Protein AF-A0A6G7ZGV3-F1 (afdb_monomer_lite)

Radius of gyration: 16.16 Å; chains: 1; bounding box: 40×33×44 Å

Secondary structure (DSSP, 8-state):
---HHHHHGGGS-GGGHHHHHHHHHHHHHHHHHHHH-SSHHHHHHHHHHHHHHHHHTTTSPPPS-HHHHHHHHHTGGGT--HHHHHTTTHHHHTTSSSS--HHHHHHHHHHHHHHHHHHTT---TTHHHHHHHHHHHHHHHTTS-S------TTTT-B--GGGHHHHHHHHHHHHHHHHTTSPPPTT-HHHHHHHHHHHHH-B--

pLDDT: mean 94.59, std 5.54, range [68.12, 98.75]

Foldseek 3Di:
DDFQVNLLLVLDDPVQSLVVVLLVVLVVVLVCLLLVDPDLVVSLVVLVVQLVQLQCLQPDDRDPDVSSNSCNVRQVVLPDGSNLSSLLSQLSNQLRDLHRPLVSLLRSQLSSQVSVCSSLVDDDPCSSVLRSLLSQLSCLQSVSDQDDPDPPPQVVPADDSSCLSRSLSSLLSVVSNVCPPNGDGGPDPVSSVSSVVCNVGRGRD

Sequence (205 aa):
MMRDRDLVRLYWPVELRPAFDALFDLEQAMADVVATSTQPALGAIRLAWWREALERLDTSPAPAEPRLQAIAAELLPRGLSGARLAAIEDGFAALLDGEPDIQRVMKGGAALFACAAMLLDVDDPLLPQAGAAHAVARAMRGGLLASATVHNYLKCVRFAKPLRPLTAFTRLAQRDRRQFPAVEPEATPGRAAALLSHRLFGTVA

Structure (mmCIF, N/CA/C/O backbone):
data_AF-A0A6G7ZGV3-F1
#
_entry.id   AF-A0A6G7ZGV3-F1
#
loop_
_atom_site.group_PDB
_atom_site.id
_atom_site.type_symbol
_atom_site.label_atom_id
_atom_site.label_alt_id
_atom_site.label_comp_id
_atom_site.label_asym_id
_atom_site.label_entity_id
_atom_site.label_seq_id
_atom_site.pdbx_PDB_ins_code
_atom_site.Cartn_x
_atom_site.Cartn_y
_atom_site.Cartn_z
_atom_site.occupancy
_atom_site.B_iso_or_equiv
_atom_site.auth_seq_id
_atom_site.auth_comp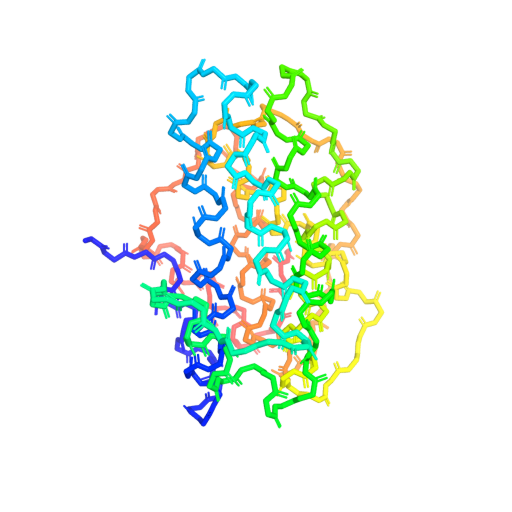_id
_atom_site.auth_asym_id
_atom_site.auth_atom_id
_atom_site.pdbx_PDB_model_num
ATOM 1 N N . MET A 1 1 ? -0.865 16.270 -11.641 1.00 72.62 1 MET A N 1
ATOM 2 C CA . MET A 1 1 ? -0.346 15.353 -12.679 1.00 72.62 1 MET A CA 1
ATOM 3 C C . MET A 1 1 ? -0.925 13.976 -12.400 1.00 72.62 1 MET A C 1
ATOM 5 O O . MET A 1 1 ? -1.007 13.632 -11.227 1.00 72.62 1 MET A O 1
ATOM 9 N N . MET A 1 2 ? -1.387 13.261 -13.428 1.00 86.31 2 MET A N 1
ATOM 10 C CA . MET A 1 2 ? -1.970 11.920 -13.281 1.00 86.31 2 MET A CA 1
ATOM 11 C C . MET A 1 2 ? -0.883 10.912 -12.884 1.00 86.31 2 MET A C 1
ATOM 13 O O . MET A 1 2 ? 0.225 10.983 -13.415 1.00 86.31 2 MET A O 1
ATOM 17 N N . ARG A 1 3 ? -1.201 10.005 -11.962 1.00 92.88 3 ARG A N 1
ATOM 18 C CA . ARG A 1 3 ? -0.335 8.925 -11.470 1.00 92.88 3 ARG A CA 1
ATOM 19 C C . ARG A 1 3 ? -0.805 7.574 -11.987 1.00 92.88 3 ARG A C 1
ATOM 21 O O . ARG A 1 3 ? -1.943 7.414 -12.425 1.00 92.88 3 ARG A O 1
ATOM 28 N N . ASP A 1 4 ? 0.036 6.557 -11.859 1.00 94.81 4 ASP A N 1
ATOM 29 C CA . ASP A 1 4 ? -0.358 5.186 -12.201 1.00 94.81 4 ASP A CA 1
ATOM 30 C C . ASP A 1 4 ? -1.538 4.685 -11.373 1.00 94.81 4 ASP A C 1
ATOM 32 O O . ASP A 1 4 ? -2.390 3.954 -11.880 1.00 94.81 4 ASP A O 1
ATOM 36 N N . ARG A 1 5 ? -1.624 5.113 -10.110 1.00 95.31 5 ARG A N 1
ATOM 37 C CA . ARG A 1 5 ? -2.762 4.796 -9.248 1.00 95.31 5 ARG A CA 1
ATOM 38 C C . ARG A 1 5 ? -4.084 5.281 -9.845 1.00 95.31 5 ARG A C 1
ATOM 40 O O . ARG A 1 5 ? -5.068 4.558 -9.732 1.00 95.31 5 ARG A O 1
ATOM 47 N N . ASP A 1 6 ? -4.112 6.425 -10.529 1.00 95.31 6 ASP A N 1
ATOM 48 C CA . ASP A 1 6 ? -5.333 6.926 -11.176 1.00 95.31 6 ASP A CA 1
ATOM 49 C C . ASP A 1 6 ? -5.807 5.974 -12.285 1.00 95.31 6 ASP A C 1
ATOM 51 O O . ASP A 1 6 ? -7.005 5.738 -12.445 1.00 95.31 6 ASP A O 1
ATOM 55 N N . LEU A 1 7 ? -4.866 5.357 -13.012 1.00 95.12 7 LEU A N 1
ATOM 56 C CA . LEU A 1 7 ? -5.166 4.330 -14.011 1.00 95.12 7 LEU A CA 1
ATOM 57 C C . LEU A 1 7 ? -5.606 3.013 -13.359 1.00 95.12 7 LEU A C 1
ATOM 59 O O . LEU A 1 7 ? -6.570 2.390 -13.807 1.00 95.12 7 LEU A O 1
ATOM 63 N N . VAL A 1 8 ? -4.924 2.583 -12.294 1.00 96.94 8 VAL A N 1
ATOM 64 C CA . VAL A 1 8 ? -5.255 1.343 -11.573 1.00 96.94 8 VAL A CA 1
ATOM 65 C C . VAL A 1 8 ? -6.610 1.448 -10.871 1.00 96.94 8 VAL A C 1
ATOM 67 O O . VAL A 1 8 ? -7.361 0.475 -10.844 1.00 96.94 8 VAL A O 1
ATOM 70 N N . ARG A 1 9 ? -7.004 2.635 -10.409 1.00 96.62 9 ARG A N 1
ATOM 71 C CA . ARG A 1 9 ? -8.320 2.896 -9.813 1.00 96.62 9 ARG A CA 1
ATOM 72 C C . ARG A 1 9 ? -9.491 2.514 -10.729 1.00 96.62 9 ARG A C 1
ATOM 74 O O . ARG A 1 9 ? -10.559 2.143 -10.245 1.00 96.62 9 ARG A 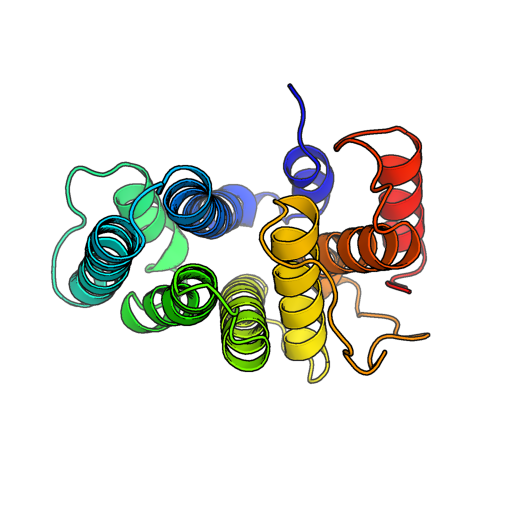O 1
ATOM 81 N N . LEU A 1 10 ? -9.296 2.511 -12.053 1.00 94.38 10 LEU A N 1
ATOM 82 C CA . LEU A 1 10 ? -10.287 2.042 -13.040 1.00 94.38 10 LEU A CA 1
ATOM 83 C C . LEU A 1 10 ? -10.559 0.525 -12.975 1.00 94.38 10 LEU A C 1
ATOM 85 O O . LEU A 1 10 ? -11.493 0.026 -13.613 1.00 94.38 10 LEU A O 1
ATOM 89 N N . TYR A 1 11 ? -9.739 -0.220 -12.235 1.00 94.25 11 TYR A N 1
ATOM 90 C CA . TYR A 1 11 ? -9.871 -1.658 -12.015 1.00 94.25 11 TYR A CA 1
ATOM 91 C C . TYR A 1 11 ? -10.651 -1.968 -10.741 1.00 94.25 11 TYR A C 1
ATOM 93 O O . TYR A 1 11 ? -11.145 -3.083 -10.611 1.00 94.25 11 TYR A O 1
ATOM 101 N N . TRP A 1 12 ? -10.769 -1.014 -9.818 1.00 96.44 12 TRP A N 1
ATOM 102 C CA . TRP A 1 12 ? -11.390 -1.238 -8.518 1.00 96.44 12 TRP A CA 1
ATOM 103 C C . TRP A 1 12 ? -12.920 -1.316 -8.628 1.00 96.44 12 TRP A C 1
ATOM 105 O O . TRP A 1 12 ? -13.508 -0.485 -9.340 1.00 96.44 12 TRP A O 1
ATOM 115 N N . PRO A 1 13 ? -13.570 -2.263 -7.916 1.00 96.62 13 PRO A N 1
ATO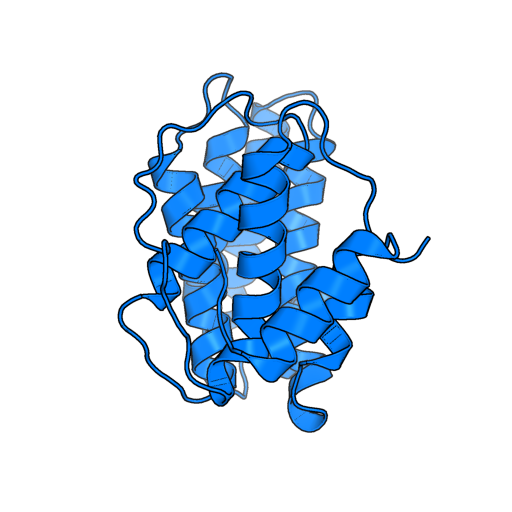M 116 C CA . PRO A 1 13 ? -15.025 -2.288 -7.771 1.00 96.62 13 PRO A CA 1
ATOM 117 C C . PRO A 1 13 ? -15.531 -0.934 -7.278 1.00 96.62 13 PRO A C 1
ATOM 119 O O . PRO A 1 13 ? -14.924 -0.343 -6.385 1.00 96.62 13 PRO A O 1
ATOM 122 N N . VAL A 1 14 ? -16.605 -0.419 -7.879 1.00 96.75 14 VAL A N 1
ATOM 123 C CA . VAL A 1 14 ? -17.067 0.963 -7.653 1.00 96.75 14 VAL A CA 1
ATOM 124 C C . VAL A 1 14 ? -17.378 1.200 -6.176 1.00 96.75 14 VAL A C 1
ATOM 126 O O . VAL A 1 14 ? -17.004 2.234 -5.629 1.00 96.75 14 VAL A O 1
ATOM 129 N N . GLU A 1 15 ? -17.972 0.203 -5.533 1.00 97.00 15 GLU A N 1
ATOM 130 C CA . GLU A 1 15 ? -18.428 0.181 -4.144 1.00 97.00 15 GLU A CA 1
ATOM 131 C C . GLU A 1 15 ? -17.264 0.120 -3.143 1.00 97.00 15 GLU A C 1
ATOM 133 O O . GLU A 1 15 ? -17.407 0.505 -1.983 1.00 97.00 15 GLU A O 1
ATOM 138 N N . LEU A 1 16 ? -16.100 -0.357 -3.592 1.00 97.94 16 LEU A N 1
ATOM 139 C CA . LEU A 1 16 ? -14.889 -0.470 -2.781 1.00 97.94 16 LEU A CA 1
ATOM 140 C C . LEU A 1 16 ? -13.880 0.640 -3.069 1.00 97.94 16 LEU A C 1
ATOM 142 O O . LEU A 1 16 ? -12.869 0.719 -2.376 1.00 97.94 16 LEU A O 1
ATOM 146 N N . ARG A 1 17 ? -14.131 1.519 -4.049 1.00 98.12 17 ARG A N 1
ATOM 147 C CA . ARG A 1 17 ? -13.207 2.615 -4.379 1.00 98.12 17 ARG A CA 1
ATOM 148 C C . ARG A 1 17 ? -12.824 3.466 -3.164 1.00 98.12 17 ARG A C 1
ATOM 150 O O . ARG A 1 17 ? -11.627 3.671 -3.022 1.00 98.12 17 ARG A O 1
ATOM 157 N N . PRO A 1 18 ? -13.744 3.895 -2.274 1.00 98.50 18 PRO A N 1
ATOM 158 C CA . PRO A 1 18 ? -13.361 4.653 -1.079 1.00 98.50 18 PRO A CA 1
ATOM 159 C C . PRO A 1 18 ? -12.418 3.880 -0.145 1.00 98.50 18 PRO A C 1
ATOM 161 O O . PRO A 1 18 ? -11.442 4.438 0.347 1.00 98.50 18 PRO A O 1
ATOM 164 N N . ALA A 1 19 ? -12.653 2.578 0.042 1.00 98.56 19 ALA A N 1
ATOM 165 C CA . ALA A 1 19 ? -11.803 1.717 0.863 1.00 98.56 19 ALA A CA 1
ATOM 166 C C . ALA A 1 19 ? -10.410 1.529 0.245 1.00 98.56 19 ALA A C 1
ATOM 168 O O . ALA A 1 19 ? -9.394 1.687 0.916 1.00 98.56 19 ALA A O 1
ATOM 169 N N . PHE A 1 20 ? -10.341 1.254 -1.056 1.00 98.50 20 PHE A N 1
ATOM 170 C CA . PHE A 1 20 ? -9.064 1.195 -1.760 1.00 98.50 20 PHE A CA 1
ATOM 171 C C . PHE A 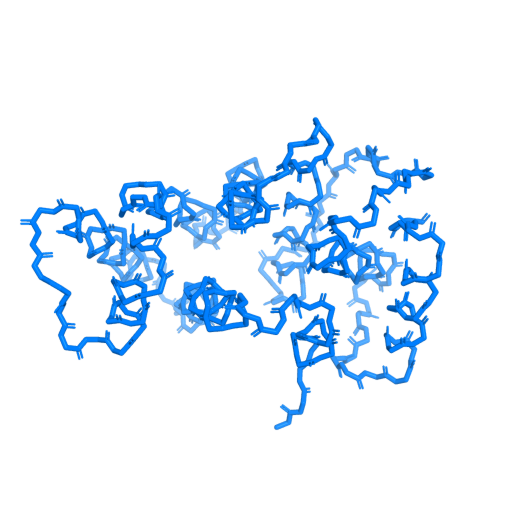1 20 ? -8.346 2.549 -1.754 1.00 98.50 20 PHE A C 1
ATOM 173 O O . PHE A 1 20 ? -7.133 2.590 -1.559 1.00 98.50 20 PHE A O 1
ATOM 180 N N . ASP A 1 21 ? -9.076 3.652 -1.926 1.00 98.50 21 ASP A N 1
ATOM 181 C CA . ASP A 1 21 ? -8.508 4.993 -1.848 1.00 98.50 21 ASP A CA 1
ATOM 182 C C . ASP A 1 21 ? -7.870 5.222 -0.466 1.00 98.50 21 ASP A C 1
ATOM 184 O O . ASP A 1 21 ? -6.689 5.553 -0.401 1.00 98.50 21 ASP A O 1
ATOM 188 N N . ALA A 1 22 ? -8.578 4.911 0.626 1.00 98.75 22 ALA A N 1
ATOM 189 C CA . ALA A 1 22 ? -8.048 5.011 1.987 1.00 98.75 22 ALA A CA 1
ATOM 190 C C . ALA A 1 22 ? -6.793 4.143 2.213 1.00 98.75 22 ALA A C 1
ATOM 192 O O . ALA A 1 22 ? -5.814 4.599 2.807 1.00 98.75 22 ALA A O 1
ATOM 193 N N . LEU A 1 23 ? -6.791 2.901 1.715 1.00 98.69 23 LEU A N 1
ATOM 194 C CA . LEU A 1 23 ? -5.665 1.976 1.876 1.00 98.69 23 LEU A CA 1
ATOM 195 C C . LEU A 1 23 ? -4.413 2.435 1.115 1.00 98.69 23 LEU A C 1
ATOM 197 O O . LEU A 1 23 ? -3.304 2.387 1.646 1.00 98.69 23 LEU A O 1
ATOM 201 N N . PHE A 1 24 ? -4.566 2.891 -0.127 1.00 98.31 24 PHE A N 1
ATOM 202 C CA . PHE A 1 24 ? -3.429 3.356 -0.923 1.00 98.31 24 PHE A CA 1
ATOM 203 C C . PHE A 1 24 ? -3.022 4.801 -0.584 1.00 98.31 24 PHE A C 1
ATOM 205 O O . PHE A 1 24 ? -1.881 5.186 -0.845 1.00 98.31 24 PHE A O 1
ATOM 212 N N . ASP A 1 25 ? -3.896 5.602 0.034 1.00 98.56 25 ASP A N 1
ATOM 213 C CA . ASP A 1 25 ? -3.521 6.886 0.645 1.00 98.56 25 ASP A CA 1
ATOM 214 C C . ASP A 1 25 ? -2.644 6.682 1.881 1.00 98.56 25 ASP A C 1
ATOM 216 O O . ASP A 1 25 ? -1.719 7.464 2.110 1.00 98.56 25 ASP A O 1
ATOM 220 N N . LEU A 1 26 ? -2.885 5.613 2.644 1.00 98.62 26 LEU A N 1
ATOM 221 C CA . LEU A 1 26 ? -2.005 5.200 3.731 1.00 98.62 26 LEU A CA 1
ATOM 222 C C . LEU A 1 26 ? -0.616 4.801 3.211 1.00 98.62 26 LEU A C 1
ATOM 224 O O . LEU A 1 26 ? 0.389 5.289 3.728 1.00 98.62 26 LEU A O 1
ATOM 228 N N . GLU A 1 27 ? -0.558 3.963 2.165 1.00 98.31 27 GLU A N 1
ATOM 229 C CA . GLU A 1 27 ? 0.707 3.597 1.511 1.00 98.31 27 GLU A CA 1
ATOM 230 C C . GLU A 1 27 ? 1.474 4.853 1.069 1.00 98.31 27 GLU A C 1
ATOM 232 O O . GLU A 1 27 ? 2.664 5.000 1.359 1.00 98.31 27 GLU A O 1
ATOM 237 N N . GLN A 1 28 ? 0.785 5.780 0.396 1.00 97.94 28 GLN A N 1
ATOM 238 C CA . GLN A 1 28 ? 1.387 7.023 -0.074 1.00 97.94 28 GLN A CA 1
ATOM 239 C C . GLN A 1 28 ? 1.895 7.886 1.085 1.00 97.94 28 GLN A C 1
ATOM 241 O O . GLN A 1 28 ? 2.990 8.430 0.988 1.00 97.94 28 GLN A O 1
ATOM 246 N N . ALA A 1 29 ? 1.153 7.991 2.190 1.00 98.19 29 ALA A N 1
ATOM 247 C CA . ALA A 1 29 ? 1.574 8.784 3.341 1.00 98.19 29 ALA A CA 1
ATOM 248 C C . ALA A 1 29 ? 2.882 8.267 3.959 1.00 98.19 29 ALA A C 1
ATOM 250 O O . ALA A 1 29 ? 3.761 9.065 4.285 1.00 98.19 29 ALA A O 1
ATOM 251 N N . MET A 1 30 ? 3.049 6.946 4.075 1.00 98.19 30 MET A N 1
ATOM 252 C CA . MET A 1 30 ? 4.311 6.357 4.539 1.00 98.19 30 MET A CA 1
ATOM 253 C C . MET A 1 30 ? 5.431 6.529 3.505 1.00 98.19 30 MET A C 1
ATOM 255 O O . MET A 1 30 ? 6.566 6.834 3.873 1.00 98.19 30 MET A O 1
ATOM 259 N N . ALA A 1 31 ? 5.121 6.396 2.210 1.00 96.88 31 ALA A N 1
ATOM 260 C CA . ALA A 1 31 ? 6.082 6.647 1.136 1.00 96.88 31 ALA A CA 1
ATOM 261 C C . ALA A 1 31 ? 6.609 8.089 1.178 1.00 96.88 31 ALA A C 1
ATOM 263 O O . ALA A 1 31 ? 7.814 8.303 1.063 1.00 96.88 31 ALA A O 1
ATOM 264 N N . ASP A 1 32 ? 5.724 9.060 1.408 1.00 96.81 32 ASP A N 1
ATOM 265 C CA . ASP A 1 32 ? 6.071 10.474 1.525 1.00 96.81 32 ASP A CA 1
ATOM 266 C C . ASP A 1 32 ? 6.959 10.732 2.749 1.00 96.81 32 ASP A C 1
ATOM 268 O O . ASP A 1 32 ? 7.901 11.521 2.671 1.00 96.81 32 ASP A O 1
ATOM 272 N N . VAL A 1 33 ? 6.711 10.057 3.880 1.00 97.50 33 VAL A N 1
ATOM 273 C CA . VAL A 1 33 ? 7.594 10.141 5.058 1.00 97.50 33 VAL A CA 1
ATOM 274 C C . VAL A 1 33 ? 9.011 9.708 4.700 1.00 97.50 33 VAL A C 1
ATOM 276 O O . VAL A 1 33 ? 9.946 10.438 5.019 1.00 97.50 33 VAL A O 1
ATOM 279 N N . VAL A 1 34 ? 9.178 8.575 4.015 1.00 96.44 34 VAL A N 1
ATOM 280 C CA . VAL A 1 34 ? 10.507 8.085 3.620 1.00 96.44 34 VAL A CA 1
ATOM 281 C C . VAL A 1 34 ? 11.154 9.020 2.596 1.00 96.44 34 VAL A C 1
ATOM 283 O O . VAL A 1 34 ? 12.298 9.420 2.776 1.00 96.44 34 VAL A O 1
ATOM 286 N N . ALA A 1 35 ? 10.415 9.440 1.567 1.00 94.12 35 ALA A N 1
ATOM 287 C CA . ALA A 1 35 ? 10.943 10.283 0.492 1.00 94.12 35 ALA A CA 1
ATOM 288 C C . ALA A 1 35 ? 11.359 11.690 0.956 1.00 94.12 35 ALA A C 1
ATOM 290 O O . ALA A 1 35 ? 12.258 12.293 0.377 1.00 94.12 35 ALA A O 1
ATOM 291 N N . THR A 1 36 ? 10.695 12.233 1.981 1.00 94.25 36 THR A N 1
ATOM 292 C CA . THR A 1 36 ? 10.957 13.596 2.486 1.00 94.25 36 THR A CA 1
ATOM 293 C C . THR A 1 36 ? 11.927 13.640 3.668 1.00 94.25 36 THR A C 1
ATOM 295 O O . THR A 1 36 ? 12.360 14.724 4.064 1.00 94.25 36 THR A O 1
ATOM 298 N N . SER A 1 37 ? 12.273 12.492 4.254 1.00 93.00 37 SER A N 1
ATOM 299 C CA . SER A 1 37 ? 13.142 12.421 5.431 1.00 93.00 37 SER A CA 1
ATOM 300 C C . SER A 1 37 ? 14.617 12.508 5.047 1.00 93.00 37 SER A C 1
ATOM 302 O O . SER A 1 37 ? 15.196 11.557 4.540 1.00 93.00 37 SER A O 1
ATOM 304 N N . THR A 1 38 ? 15.255 13.636 5.355 1.00 89.19 38 THR A N 1
ATOM 305 C CA . THR A 1 38 ? 16.712 13.807 5.204 1.00 89.19 38 THR A CA 1
ATOM 306 C C . THR A 1 38 ? 17.508 13.280 6.399 1.00 89.19 38 THR A C 1
ATOM 308 O O . THR A 1 38 ? 18.705 13.034 6.284 1.00 89.19 38 THR A O 1
ATOM 311 N N . GLN A 1 39 ? 16.850 13.104 7.549 1.00 94.12 39 GLN A N 1
ATOM 312 C CA . GLN A 1 39 ? 17.418 12.522 8.763 1.00 94.12 39 GLN A CA 1
ATOM 313 C C . GLN A 1 39 ? 16.684 11.207 9.071 1.00 94.12 39 GLN A C 1
ATOM 315 O O . GLN A 1 39 ? 15.516 11.270 9.473 1.00 94.12 39 GLN A O 1
ATOM 320 N N . PRO A 1 40 ? 17.335 10.034 8.926 1.00 93.75 40 PRO A N 1
ATOM 321 C CA . PRO A 1 40 ? 16.703 8.728 9.145 1.00 93.75 40 PRO A CA 1
ATOM 322 C C . PRO A 1 40 ? 15.962 8.609 10.481 1.00 93.75 40 PRO A C 1
ATOM 324 O O . PRO A 1 40 ? 14.809 8.187 10.515 1.00 93.75 40 PRO A O 1
ATOM 327 N N . ALA A 1 41 ? 16.563 9.102 11.569 1.00 94.38 41 ALA A N 1
ATOM 328 C CA . ALA A 1 41 ? 15.960 9.076 12.901 1.00 94.38 41 ALA A CA 1
ATOM 329 C C . ALA A 1 41 ? 14.625 9.843 12.983 1.00 94.38 41 ALA A C 1
ATOM 331 O O . ALA A 1 41 ? 13.676 9.373 13.608 1.00 94.38 41 ALA A O 1
ATOM 332 N N . LEU A 1 42 ? 14.515 11.005 12.326 1.00 95.62 42 LEU A N 1
ATOM 333 C CA . LEU A 1 42 ? 13.256 11.759 12.287 1.00 95.62 42 LEU A CA 1
ATOM 334 C C . LEU A 1 42 ? 12.202 11.050 11.428 1.00 95.62 42 LEU A C 1
ATOM 336 O O . LEU A 1 42 ? 11.020 11.063 11.775 1.00 95.62 42 LEU A O 1
ATOM 340 N N . GLY A 1 43 ? 12.625 10.403 10.338 1.00 97.19 43 GLY A N 1
ATOM 341 C CA . GLY A 1 43 ? 11.757 9.543 9.536 1.00 97.19 43 GLY A CA 1
ATOM 342 C C . GLY A 1 43 ? 11.183 8.388 10.356 1.00 97.19 43 GLY A C 1
ATOM 343 O O . GLY A 1 43 ? 9.973 8.169 10.332 1.00 97.19 43 GLY A O 1
ATOM 344 N N . ALA A 1 44 ? 12.023 7.720 11.151 1.00 96.94 44 ALA A N 1
ATOM 345 C CA . ALA A 1 44 ? 11.621 6.602 11.999 1.00 96.94 44 ALA A CA 1
ATOM 346 C C . ALA A 1 44 ? 10.596 7.032 13.060 1.00 96.94 44 ALA A C 1
ATOM 348 O O . ALA A 1 44 ? 9.592 6.353 13.252 1.00 96.94 44 ALA A O 1
ATOM 349 N N . ILE A 1 45 ? 10.778 8.202 13.685 1.00 97.88 45 ILE A N 1
ATOM 350 C CA . ILE A 1 45 ? 9.801 8.762 14.635 1.00 97.88 45 ILE A CA 1
ATOM 351 C C . ILE A 1 45 ? 8.446 9.016 13.954 1.00 97.88 45 ILE A C 1
ATOM 353 O O . ILE A 1 45 ? 7.397 8.696 14.513 1.00 97.88 45 ILE A O 1
ATOM 357 N N . ARG A 1 46 ? 8.445 9.573 12.735 1.00 98.31 46 ARG A N 1
ATOM 358 C CA . ARG A 1 46 ? 7.206 9.832 11.978 1.00 98.31 46 ARG A CA 1
ATOM 359 C C . ARG A 1 46 ? 6.493 8.544 11.566 1.00 98.31 46 ARG A C 1
ATOM 361 O O . ARG A 1 46 ? 5.266 8.501 11.620 1.00 98.31 46 ARG A O 1
ATOM 368 N N . LEU A 1 47 ? 7.229 7.516 11.146 1.00 98.38 47 LEU A N 1
ATOM 369 C CA . LEU A 1 47 ? 6.645 6.214 10.815 1.00 98.38 47 LEU A CA 1
ATOM 370 C C . LEU A 1 47 ? 6.121 5.495 12.066 1.00 98.38 47 LEU A C 1
ATOM 372 O O . LEU A 1 47 ? 4.990 5.011 12.055 1.00 98.38 47 LEU A O 1
ATOM 376 N N . ALA A 1 48 ? 6.853 5.545 13.182 1.00 98.12 48 ALA A N 1
ATOM 377 C CA . ALA A 1 48 ? 6.381 5.026 14.463 1.00 98.12 48 ALA A CA 1
ATOM 378 C C . ALA A 1 48 ? 5.073 5.701 14.903 1.00 98.12 48 ALA A C 1
ATOM 380 O O . ALA A 1 48 ? 4.146 5.014 15.329 1.00 98.12 48 ALA A O 1
ATOM 381 N N . TRP A 1 49 ? 4.945 7.021 14.719 1.00 98.19 49 TRP A N 1
ATOM 382 C CA . TRP A 1 49 ? 3.682 7.717 14.968 1.00 98.19 49 TRP A CA 1
ATOM 383 C C . TRP A 1 49 ? 2.536 7.168 14.107 1.00 98.19 49 TRP A C 1
ATOM 385 O O . TRP A 1 49 ? 1.444 6.957 14.632 1.00 98.19 49 TRP A O 1
ATOM 395 N N . TRP A 1 50 ? 2.769 6.906 12.813 1.00 98.56 50 TRP A N 1
ATOM 396 C CA . TRP A 1 50 ? 1.764 6.299 11.930 1.00 98.56 50 TRP A CA 1
ATOM 397 C C . TRP A 1 50 ? 1.344 4.915 12.423 1.00 98.56 50 TRP A C 1
ATOM 399 O O . TRP A 1 50 ? 0.147 4.662 12.551 1.00 98.56 50 TRP A O 1
ATOM 409 N N . ARG A 1 51 ? 2.311 4.046 12.739 1.00 98.56 51 ARG A N 1
ATOM 410 C CA . ARG A 1 51 ? 2.069 2.705 13.289 1.00 98.56 51 ARG A CA 1
ATOM 411 C C . ARG A 1 51 ? 1.195 2.771 14.542 1.00 98.56 51 ARG A C 1
ATOM 413 O O . ARG A 1 51 ? 0.143 2.143 14.596 1.00 98.56 51 ARG A O 1
ATOM 420 N N . GLU A 1 52 ? 1.576 3.592 15.515 1.00 98.56 52 GLU A N 1
ATOM 421 C CA . GLU A 1 52 ? 0.829 3.738 16.768 1.00 98.56 52 GLU A CA 1
ATOM 422 C C . GLU A 1 52 ? -0.549 4.368 16.563 1.00 98.56 52 GLU A C 1
ATOM 424 O O . GLU A 1 52 ? -1.509 4.022 17.248 1.00 98.56 52 GLU A O 1
ATOM 429 N N . ALA A 1 53 ? -0.673 5.323 15.639 1.00 98.50 53 ALA A N 1
ATOM 430 C CA . ALA A 1 53 ? -1.954 5.943 15.339 1.00 98.50 53 ALA A CA 1
ATOM 431 C C . ALA A 1 53 ? -2.926 4.953 14.695 1.00 98.50 53 ALA A C 1
ATOM 433 O O . ALA A 1 53 ? -4.108 4.996 15.027 1.00 98.50 53 ALA A O 1
ATOM 434 N N . LEU A 1 54 ? -2.430 4.050 13.843 1.00 98.69 54 LEU A N 1
ATOM 435 C CA . LEU A 1 54 ? -3.201 2.938 13.293 1.00 98.69 54 LEU A CA 1
ATOM 436 C C . LEU A 1 54 ? -3.604 1.950 14.388 1.00 98.69 54 LEU A C 1
ATOM 438 O O . LEU A 1 54 ? -4.786 1.659 14.508 1.00 98.69 54 LEU A O 1
ATOM 442 N N . GLU A 1 55 ? -2.668 1.487 15.221 1.00 98.62 55 GLU A N 1
ATOM 443 C CA . GLU A 1 55 ? -2.954 0.580 16.349 1.00 98.62 55 GLU A CA 1
ATOM 444 C C . GLU A 1 55 ? -4.029 1.153 17.287 1.00 98.62 55 GLU A C 1
ATOM 446 O O . GLU A 1 55 ? -4.943 0.446 17.710 1.00 98.62 55 GLU A O 1
ATOM 451 N N . ARG A 1 56 ? -3.979 2.461 17.571 1.00 98.56 56 ARG A N 1
ATOM 452 C CA . ARG A 1 56 ? -4.984 3.132 18.409 1.00 98.56 56 ARG A CA 1
ATOM 453 C C . ARG A 1 56 ? -6.392 3.108 17.816 1.00 98.56 56 ARG A C 1
ATOM 455 O O . ARG A 1 56 ? -7.338 3.181 18.596 1.00 98.56 56 ARG A O 1
ATOM 462 N N . LEU A 1 57 ? -6.560 2.969 16.498 1.00 98.38 57 LEU A N 1
ATOM 463 C CA . LEU A 1 57 ? -7.890 2.897 15.880 1.00 98.38 57 LEU A CA 1
ATOM 464 C C . LEU A 1 57 ? -8.704 1.679 16.338 1.00 98.38 57 LEU A C 1
ATOM 466 O O . LEU A 1 57 ? -9.928 1.713 16.264 1.00 98.38 57 LEU A O 1
ATOM 470 N N . ASP A 1 58 ? -8.049 0.629 16.843 1.00 98.00 58 ASP A N 1
ATOM 471 C CA . ASP A 1 58 ? -8.742 -0.557 17.361 1.00 98.00 58 ASP A CA 1
ATOM 472 C C . ASP A 1 58 ? -9.468 -0.291 18.690 1.00 98.00 58 ASP A C 1
ATOM 474 O O . ASP A 1 58 ? -10.363 -1.042 19.073 1.00 98.00 58 ASP A O 1
ATOM 478 N N . THR A 1 59 ? -9.087 0.763 19.417 1.00 97.75 59 THR A N 1
ATOM 479 C CA . THR A 1 59 ? -9.593 1.033 20.777 1.00 97.75 59 THR A CA 1
ATOM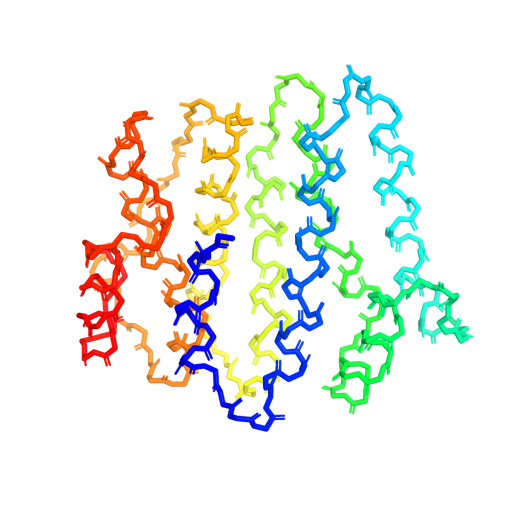 480 C C . THR A 1 59 ? -10.043 2.472 21.002 1.00 97.75 59 THR A C 1
ATOM 482 O O . THR A 1 59 ? -10.658 2.769 22.024 1.00 97.75 59 THR A O 1
ATOM 485 N N . SER A 1 60 ? -9.736 3.380 20.077 1.00 97.06 60 SER A N 1
ATOM 486 C CA . SER A 1 60 ? -9.977 4.814 20.210 1.00 97.06 60 SER A CA 1
ATOM 487 C C . SER A 1 60 ? -10.499 5.414 18.901 1.00 97.06 60 SER A C 1
ATOM 489 O O . SER A 1 60 ? -10.153 4.932 17.821 1.00 97.06 60 SER A O 1
ATOM 491 N N . PRO A 1 61 ? -11.289 6.503 18.962 1.00 96.00 61 PRO A N 1
ATOM 492 C CA . PRO A 1 61 ? -11.696 7.236 17.768 1.00 96.00 61 PRO A CA 1
ATOM 493 C C . PRO A 1 61 ? -10.499 7.743 16.955 1.00 96.00 61 PRO A C 1
ATOM 495 O O . PRO A 1 61 ? -9.452 8.088 17.511 1.00 96.00 61 PRO A O 1
ATOM 498 N N . ALA A 1 62 ? -10.679 7.849 15.637 1.00 96.81 62 ALA A N 1
ATOM 499 C CA . ALA A 1 62 ? -9.651 8.392 14.758 1.00 96.81 62 ALA A CA 1
ATOM 500 C C . ALA A 1 62 ? -9.315 9.855 15.111 1.00 96.81 62 ALA A C 1
ATOM 502 O O . ALA A 1 62 ? -10.230 10.663 15.304 1.00 96.81 62 ALA A O 1
ATOM 503 N N . PRO A 1 63 ? -8.022 10.230 15.158 1.00 95.88 63 PRO A N 1
ATOM 504 C CA . PRO A 1 63 ? -7.614 11.621 15.347 1.00 95.88 63 PRO A CA 1
ATOM 505 C C . PRO A 1 63 ? -7.996 12.488 14.132 1.00 95.88 63 PRO A C 1
ATOM 507 O O . PRO A 1 63 ? -8.420 11.981 13.094 1.00 95.88 63 PRO A O 1
ATOM 510 N N . ALA A 1 64 ? -7.796 13.808 14.233 1.00 95.81 64 ALA A N 1
ATOM 511 C CA . ALA A 1 64 ? -8.077 14.790 13.173 1.00 95.81 64 ALA A CA 1
ATOM 512 C C . ALA A 1 64 ? -7.086 14.746 11.984 1.00 95.81 64 ALA A C 1
ATOM 514 O O . ALA A 1 64 ? -6.717 15.770 11.418 1.00 95.81 64 ALA A O 1
ATOM 515 N N . GLU A 1 65 ? -6.637 13.551 11.619 1.00 97.81 65 GLU A N 1
ATOM 516 C CA . GLU A 1 65 ? -5.811 13.273 10.451 1.00 97.81 65 GLU A CA 1
ATOM 517 C C . GLU A 1 65 ? -6.714 12.636 9.376 1.00 97.81 65 GLU A C 1
ATOM 519 O O . GLU A 1 65 ? -7.202 11.521 9.591 1.00 97.81 65 GLU A O 1
ATOM 524 N N . PRO A 1 66 ? -6.953 13.299 8.225 1.00 98.31 66 PRO A N 1
ATOM 525 C CA . PRO A 1 66 ? -7.956 12.870 7.245 1.00 98.31 66 PRO A CA 1
ATOM 526 C C . PRO A 1 66 ? -7.793 11.430 6.753 1.00 98.31 66 PRO A C 1
ATOM 528 O O . PRO A 1 66 ? -8.783 10.732 6.545 1.00 98.31 66 PRO A O 1
ATOM 531 N N . ARG A 1 67 ? -6.553 10.950 6.604 1.00 98.44 67 ARG A N 1
ATOM 532 C CA . ARG A 1 67 ? -6.299 9.563 6.180 1.00 98.44 67 ARG A CA 1
ATOM 533 C C . ARG A 1 67 ? -6.701 8.555 7.253 1.00 98.44 67 ARG A C 1
ATOM 535 O O . ARG A 1 67 ? -7.292 7.533 6.928 1.00 98.44 67 ARG A O 1
ATOM 542 N N . LEU A 1 68 ? -6.445 8.851 8.529 1.00 98.62 68 LEU A N 1
ATOM 543 C CA . LEU A 1 68 ? -6.882 7.998 9.641 1.00 98.62 68 LEU A CA 1
ATOM 544 C C . LEU A 1 68 ? -8.408 8.014 9.792 1.00 98.62 68 LEU A C 1
ATOM 546 O O . LEU A 1 68 ? -8.999 6.976 10.079 1.00 98.62 68 LEU A O 1
ATOM 550 N N . GLN A 1 69 ? -9.058 9.151 9.529 1.00 98.62 69 GLN A N 1
ATOM 551 C CA . GLN A 1 69 ? -10.522 9.237 9.477 1.00 98.62 69 GLN A CA 1
ATOM 552 C C . GLN A 1 69 ? -11.102 8.399 8.331 1.00 98.62 69 GLN A C 1
ATOM 554 O O . GLN A 1 69 ? -12.056 7.656 8.547 1.00 98.62 69 GLN A O 1
ATOM 559 N N . ALA A 1 70 ? -10.500 8.461 7.139 1.00 98.75 70 ALA A N 1
ATOM 560 C CA . ALA A 1 70 ? -10.901 7.637 5.999 1.00 98.75 70 ALA A CA 1
ATOM 561 C C . ALA A 1 70 ? -10.707 6.139 6.281 1.00 98.75 70 ALA A C 1
ATOM 563 O O . ALA A 1 70 ? -11.583 5.339 5.973 1.00 98.75 70 ALA A O 1
ATOM 564 N N . ILE A 1 71 ? -9.607 5.751 6.932 1.00 98.75 71 ILE A N 1
ATOM 565 C CA . ILE A 1 71 ? -9.379 4.369 7.378 1.00 98.75 71 ILE A CA 1
ATOM 566 C C . ILE A 1 71 ? -10.465 3.923 8.360 1.00 98.75 71 ILE A C 1
ATOM 568 O O . ILE A 1 71 ? -11.041 2.849 8.190 1.00 98.75 71 ILE A O 1
ATOM 572 N N . ALA A 1 72 ? -10.772 4.743 9.366 1.00 98.62 72 ALA A N 1
ATOM 573 C CA . ALA A 1 72 ? -11.800 4.421 10.348 1.00 98.62 72 ALA A CA 1
ATOM 574 C C . ALA A 1 72 ? -13.200 4.309 9.728 1.00 98.62 72 ALA A C 1
ATOM 576 O O . ALA A 1 72 ? -13.971 3.442 10.128 1.00 98.62 72 ALA A O 1
ATOM 577 N N . ALA A 1 73 ? -13.513 5.146 8.738 1.00 98.50 73 ALA A N 1
ATOM 578 C CA . ALA A 1 73 ? -14.796 5.127 8.045 1.00 98.50 73 ALA A CA 1
ATOM 579 C C . ALA A 1 73 ? -14.912 3.978 7.030 1.00 98.50 73 ALA A C 1
ATOM 581 O O . ALA A 1 73 ? -15.975 3.375 6.907 1.00 98.50 73 ALA A O 1
ATOM 582 N N . GLU A 1 74 ? -13.837 3.664 6.301 1.00 98.69 74 GLU A N 1
ATOM 583 C CA . GLU A 1 74 ? -13.914 2.786 5.131 1.00 98.69 74 GLU A CA 1
ATOM 584 C C . GLU A 1 74 ? -13.279 1.406 5.323 1.00 98.69 74 GLU A C 1
ATOM 586 O O . GLU A 1 74 ? -13.716 0.450 4.684 1.00 98.69 74 GLU A O 1
ATOM 591 N N . LEU A 1 75 ? -12.271 1.250 6.181 1.00 98.62 75 LEU A N 1
ATOM 592 C CA . LEU A 1 75 ? -11.563 -0.027 6.340 1.00 98.62 75 LEU A CA 1
ATOM 593 C C . LEU A 1 75 ? -12.043 -0.815 7.558 1.00 98.62 75 LEU A C 1
ATOM 595 O O . LEU A 1 75 ? -12.319 -2.009 7.433 1.00 98.62 75 LEU A O 1
ATOM 599 N N . LEU A 1 76 ? -12.192 -0.165 8.715 1.00 98.38 76 LEU A N 1
ATOM 600 C CA . LEU A 1 76 ? -12.562 -0.868 9.952 1.00 98.38 76 LEU A CA 1
ATOM 601 C C . LEU A 1 76 ? -13.949 -1.531 9.886 1.00 98.38 76 LEU A C 1
ATOM 603 O O . LEU A 1 76 ? -14.054 -2.705 10.245 1.00 98.38 76 LEU A O 1
ATOM 607 N N . PRO A 1 77 ? -15.006 -0.885 9.343 1.00 98.06 77 PRO A N 1
ATOM 608 C CA . PRO A 1 77 ? -16.318 -1.524 9.207 1.00 98.06 77 PRO A CA 1
ATOM 609 C C . PRO A 1 77 ? -16.316 -2.734 8.264 1.00 98.06 77 PRO A C 1
ATOM 611 O O . PRO A 1 77 ? -17.249 -3.531 8.281 1.00 98.06 77 PRO A O 1
ATOM 614 N N . ARG A 1 78 ? -15.268 -2.880 7.442 1.00 97.69 78 ARG A N 1
ATOM 615 C CA . ARG A 1 78 ? -15.062 -4.001 6.517 1.00 97.69 78 ARG A CA 1
ATOM 616 C C . ARG A 1 78 ? -14.166 -5.098 7.112 1.00 97.69 78 ARG A C 1
ATOM 618 O O . ARG A 1 78 ? -13.712 -5.977 6.389 1.00 97.69 78 ARG A O 1
ATOM 625 N N . GLY A 1 79 ? -13.913 -5.060 8.423 1.00 97.38 79 GLY A N 1
ATOM 626 C CA . GLY A 1 79 ? -13.226 -6.123 9.162 1.00 97.38 79 GLY A CA 1
ATOM 627 C C . GLY A 1 79 ? -11.699 -6.032 9.173 1.00 97.38 79 GLY A C 1
ATOM 628 O O . GLY A 1 79 ? -11.044 -6.959 9.651 1.00 97.38 79 GLY A O 1
ATOM 629 N N . LEU A 1 80 ? -11.108 -4.942 8.671 1.00 98.38 80 LEU A N 1
ATOM 630 C CA . LEU A 1 80 ? -9.690 -4.668 8.903 1.00 98.38 80 LEU A CA 1
ATOM 631 C C . LEU A 1 80 ? -9.484 -4.104 10.311 1.00 98.38 80 LEU A C 1
ATOM 633 O O . LEU A 1 80 ? -10.306 -3.335 10.796 1.00 98.38 80 LEU A O 1
ATOM 637 N N . SER A 1 81 ? -8.362 -4.449 10.942 1.00 98.50 81 SER A N 1
ATOM 638 C CA . SER A 1 81 ? -7.935 -3.843 12.206 1.00 98.50 81 SER A CA 1
ATOM 639 C C . SER A 1 81 ? -6.814 -2.830 11.989 1.00 98.50 81 SER A C 1
ATOM 641 O O . SER A 1 81 ? -6.007 -2.950 11.059 1.00 98.50 81 SER A O 1
ATOM 643 N N . GLY A 1 82 ? -6.733 -1.862 12.893 1.00 98.44 82 GLY A N 1
ATOM 644 C CA . GLY A 1 82 ? -5.631 -0.925 13.029 1.00 98.44 82 GLY A CA 1
ATOM 645 C C . GLY A 1 82 ? -4.284 -1.633 13.142 1.00 98.44 82 GLY A C 1
ATOM 646 O O . GLY A 1 82 ? -3.374 -1.331 12.374 1.00 98.44 82 GLY A O 1
ATOM 647 N N . ALA A 1 83 ? -4.178 -2.655 13.996 1.00 98.50 83 ALA A N 1
ATOM 648 C CA . ALA A 1 83 ? -2.965 -3.465 14.136 1.00 98.50 83 ALA A CA 1
ATOM 649 C C . ALA A 1 83 ? -2.530 -4.150 12.825 1.00 98.50 83 ALA A C 1
ATOM 651 O O . ALA A 1 83 ? -1.338 -4.253 12.532 1.00 98.50 83 ALA A O 1
ATOM 652 N N . ARG A 1 84 ? -3.481 -4.603 11.995 1.00 98.44 84 ARG A N 1
ATOM 653 C CA . ARG A 1 84 ? -3.164 -5.218 10.696 1.00 98.44 84 ARG A CA 1
ATOM 654 C C . ARG A 1 84 ? -2.638 -4.187 9.700 1.00 98.44 84 ARG A C 1
ATOM 656 O O . ARG A 1 84 ? -1.684 -4.473 8.982 1.00 98.44 84 ARG A O 1
ATOM 663 N N . LEU A 1 85 ? -3.234 -2.997 9.673 1.00 98.69 85 LEU A N 1
ATOM 664 C CA . LEU A 1 85 ? -2.772 -1.887 8.836 1.00 98.69 85 LEU A CA 1
ATOM 665 C C . LEU A 1 85 ? -1.400 -1.373 9.290 1.00 98.69 85 LEU A C 1
ATOM 667 O O . LEU A 1 85 ? -0.554 -1.057 8.456 1.00 98.69 85 LEU A O 1
ATOM 671 N N . ALA A 1 86 ? -1.154 -1.344 10.601 1.00 98.50 86 ALA A N 1
ATOM 672 C CA . ALA A 1 86 ? 0.113 -0.934 11.196 1.00 98.50 86 ALA A CA 1
ATOM 673 C C . ALA A 1 86 ? 1.293 -1.810 10.742 1.00 98.50 86 ALA A C 1
ATOM 675 O O . ALA A 1 86 ? 2.395 -1.301 10.567 1.00 98.50 86 ALA A O 1
ATOM 676 N N . ALA A 1 87 ? 1.065 -3.095 10.443 1.00 98.00 87 ALA A N 1
ATOM 677 C CA . ALA A 1 87 ? 2.103 -4.001 9.943 1.00 98.00 87 ALA A CA 1
ATOM 678 C C . ALA A 1 87 ? 2.694 -3.597 8.574 1.00 98.00 87 ALA A C 1
ATOM 680 O O . ALA A 1 87 ? 3.760 -4.083 8.197 1.00 98.00 87 ALA A O 1
ATOM 681 N N . ILE A 1 88 ? 2.024 -2.717 7.821 1.00 98.62 88 ILE A N 1
ATOM 682 C CA . ILE A 1 88 ? 2.532 -2.181 6.549 1.00 98.62 88 ILE A CA 1
ATOM 683 C C . ILE A 1 88 ? 3.757 -1.279 6.787 1.00 98.62 88 ILE A C 1
ATOM 685 O O . ILE A 1 88 ? 4.662 -1.244 5.950 1.00 98.62 88 ILE A O 1
ATOM 689 N N . GLU A 1 89 ? 3.804 -0.584 7.929 1.00 98.38 89 GLU A N 1
ATOM 690 C CA . GLU A 1 89 ? 4.841 0.399 8.267 1.00 98.38 89 GLU A CA 1
ATOM 691 C C . GLU A 1 89 ? 6.248 -0.202 8.307 1.00 98.38 89 GLU A C 1
ATOM 693 O O . GLU A 1 89 ? 7.187 0.438 7.834 1.00 98.38 89 GLU A O 1
ATOM 698 N N . ASP A 1 90 ? 6.384 -1.457 8.743 1.00 96.88 90 ASP A N 1
ATOM 699 C CA . ASP A 1 90 ? 7.677 -2.142 8.851 1.00 96.88 90 ASP A CA 1
ATOM 700 C C . ASP A 1 90 ? 8.447 -2.154 7.518 1.00 96.88 90 ASP A C 1
ATOM 702 O O . ASP A 1 90 ? 9.667 -1.973 7.480 1.00 96.88 90 ASP A O 1
ATOM 706 N N . GLY A 1 91 ? 7.728 -2.287 6.396 1.00 97.69 91 GLY A N 1
ATOM 707 C CA . GLY A 1 91 ? 8.327 -2.252 5.062 1.00 97.69 91 GLY A CA 1
ATOM 708 C C . GLY A 1 91 ? 8.793 -0.865 4.616 1.00 97.69 91 GLY A C 1
ATOM 709 O O . GLY A 1 91 ? 9.628 -0.769 3.720 1.00 97.69 91 GLY A O 1
ATOM 710 N N . PHE A 1 92 ? 8.276 0.205 5.219 1.00 98.06 92 PHE A N 1
ATOM 711 C CA . PHE A 1 92 ? 8.740 1.575 4.995 1.00 98.06 92 PHE A CA 1
ATOM 712 C C . PHE A 1 92 ? 9.885 1.946 5.930 1.00 98.06 92 PHE A C 1
ATOM 714 O O . PHE A 1 92 ? 10.850 2.557 5.477 1.00 98.06 92 PHE A O 1
ATOM 721 N N . ALA A 1 93 ? 9.819 1.536 7.199 1.00 97.06 93 ALA A N 1
ATOM 722 C CA . ALA A 1 93 ? 10.906 1.729 8.156 1.00 97.06 93 ALA A CA 1
ATOM 723 C C . ALA A 1 93 ? 12.207 1.090 7.655 1.00 97.06 93 ALA A C 1
ATOM 725 O O . ALA A 1 93 ? 13.278 1.681 7.762 1.00 97.06 93 ALA A O 1
ATOM 726 N N . ALA A 1 94 ? 12.091 -0.066 6.997 1.00 96.44 94 ALA A N 1
ATOM 727 C CA . ALA A 1 94 ? 13.190 -0.771 6.350 1.00 96.44 94 ALA A CA 1
ATOM 728 C C . ALA A 1 94 ? 13.924 0.012 5.244 1.00 96.44 94 ALA A C 1
ATOM 730 O O . ALA A 1 94 ? 14.924 -0.488 4.742 1.00 96.44 94 ALA A O 1
ATOM 731 N N . LEU A 1 95 ? 13.447 1.194 4.836 1.00 96.25 95 LEU A N 1
ATOM 732 C CA . LEU A 1 95 ? 14.057 2.026 3.791 1.00 96.25 95 LEU A CA 1
ATOM 733 C C . LEU A 1 95 ? 14.902 3.196 4.339 1.00 96.25 95 LEU A C 1
ATOM 735 O O . LEU A 1 95 ? 15.526 3.890 3.541 1.00 96.25 95 LEU A O 1
ATOM 739 N N . LEU A 1 96 ? 14.910 3.461 5.653 1.00 92.94 96 LEU A N 1
ATOM 740 C CA . LEU A 1 96 ? 15.528 4.672 6.226 1.00 92.94 96 LEU A CA 1
ATOM 741 C C . LEU A 1 96 ? 17.017 4.521 6.598 1.00 92.94 96 LEU A C 1
ATOM 743 O O . LEU A 1 96 ? 17.760 5.497 6.510 1.00 92.94 96 LEU A O 1
ATOM 747 N N . ASP A 1 97 ? 17.476 3.325 6.973 1.00 76.75 97 ASP A N 1
ATOM 748 C CA . ASP A 1 97 ? 18.765 3.119 7.666 1.00 76.75 97 ASP A CA 1
ATOM 749 C C . ASP A 1 97 ? 19.976 2.858 6.740 1.00 76.75 97 ASP A C 1
ATOM 751 O O . ASP A 1 97 ? 20.892 2.104 7.065 1.00 76.75 97 ASP A O 1
ATOM 755 N N . GLY A 1 98 ? 20.018 3.511 5.575 1.00 77.19 98 GLY A N 1
ATOM 756 C CA . GLY A 1 98 ? 21.174 3.520 4.662 1.00 77.19 98 GLY A CA 1
ATOM 757 C C . GLY A 1 98 ? 21.317 2.279 3.772 1.00 77.19 98 GLY A C 1
ATOM 758 O O . GLY A 1 98 ? 21.480 2.431 2.562 1.00 77.19 98 GLY A O 1
ATOM 759 N N . GLU A 1 99 ? 21.200 1.072 4.330 1.00 87.75 99 GLU A N 1
ATOM 760 C CA . GLU A 1 99 ? 21.058 -0.168 3.556 1.00 87.75 99 GLU A CA 1
ATOM 761 C C . GLU A 1 99 ? 19.648 -0.743 3.756 1.00 87.75 99 GLU A C 1
ATOM 763 O O . GLU A 1 99 ? 19.328 -1.232 4.842 1.00 87.75 99 GLU A O 1
ATOM 768 N N . PRO A 1 100 ? 18.777 -0.678 2.733 1.00 91.94 100 PRO A N 1
ATOM 769 C CA . PRO A 1 100 ? 17.417 -1.165 2.871 1.00 91.94 100 PRO A CA 1
ATOM 770 C C . PRO A 1 100 ? 17.315 -2.667 3.158 1.00 91.94 100 PRO A C 1
ATOM 772 O O . PRO A 1 100 ? 17.857 -3.490 2.415 1.00 91.94 100 PRO A O 1
ATOM 775 N N . ASP A 1 101 ? 16.507 -3.048 4.150 1.00 94.38 101 ASP A N 1
ATOM 776 C CA . ASP A 1 101 ? 16.152 -4.455 4.373 1.00 94.38 101 ASP A CA 1
ATOM 777 C C . ASP A 1 101 ? 15.057 -4.883 3.386 1.00 94.38 101 ASP A C 1
ATOM 779 O O . ASP A 1 101 ? 13.853 -4.707 3.602 1.00 94.38 101 ASP A O 1
ATOM 783 N N . ILE A 1 102 ? 15.488 -5.491 2.281 1.00 93.94 102 ILE A N 1
ATOM 784 C CA . ILE A 1 102 ? 14.603 -5.939 1.201 1.00 93.94 102 ILE A CA 1
ATOM 785 C C . ILE A 1 102 ? 13.549 -6.939 1.706 1.00 93.94 102 ILE A C 1
ATOM 787 O O . ILE A 1 102 ? 12.422 -6.929 1.209 1.00 93.94 102 ILE A O 1
ATOM 791 N N . GLN A 1 103 ? 13.861 -7.791 2.690 1.00 94.69 103 GLN A N 1
ATOM 792 C CA . GLN A 1 103 ? 12.895 -8.773 3.193 1.00 94.69 103 GLN A CA 1
ATOM 793 C C . GLN A 1 103 ? 11.753 -8.093 3.944 1.00 94.69 103 GLN A C 1
ATOM 795 O O . GLN A 1 103 ? 10.592 -8.464 3.760 1.00 94.69 103 GLN A O 1
ATOM 800 N N . ARG A 1 104 ? 12.054 -7.068 4.745 1.00 96.62 104 ARG A N 1
ATOM 801 C CA . ARG A 1 104 ? 11.029 -6.255 5.415 1.00 96.62 104 ARG A CA 1
ATOM 802 C C . ARG A 1 104 ? 10.216 -5.430 4.418 1.00 96.62 104 ARG A C 1
ATOM 804 O O . ARG A 1 104 ? 8.988 -5.443 4.492 1.00 96.62 104 ARG A O 1
ATOM 811 N N . VAL A 1 105 ? 10.852 -4.838 3.400 1.00 97.19 105 VAL A N 1
ATOM 812 C CA . VAL A 1 105 ? 10.145 -4.158 2.290 1.00 97.19 105 VAL A CA 1
ATOM 813 C C . VAL A 1 105 ? 9.149 -5.105 1.610 1.00 97.19 105 VAL A C 1
ATOM 815 O O . VAL A 1 105 ? 7.986 -4.753 1.393 1.00 97.19 105 VAL A O 1
ATOM 818 N N . MET A 1 106 ? 9.579 -6.333 1.305 1.00 96.81 106 MET A N 1
ATOM 819 C CA . MET A 1 106 ? 8.724 -7.357 0.702 1.00 96.81 106 MET A CA 1
ATOM 820 C C . MET A 1 106 ? 7.556 -7.750 1.618 1.00 96.81 106 MET A C 1
ATOM 822 O O . MET A 1 106 ? 6.429 -7.869 1.135 1.00 96.81 106 MET A O 1
ATOM 826 N N . LYS A 1 107 ? 7.797 -7.914 2.927 1.00 97.62 107 LYS A N 1
ATOM 827 C CA . LYS A 1 107 ? 6.749 -8.209 3.918 1.00 97.62 107 LYS A CA 1
ATOM 828 C C . LYS A 1 107 ? 5.716 -7.087 4.022 1.00 97.62 107 LYS A C 1
ATOM 830 O O . LYS A 1 107 ? 4.525 -7.385 4.006 1.00 97.62 107 LYS A O 1
ATOM 835 N N . GLY A 1 108 ? 6.139 -5.821 4.047 1.00 98.12 108 GLY A N 1
ATOM 836 C CA . GLY A 1 108 ? 5.217 -4.679 4.061 1.00 98.12 108 GLY A CA 1
ATOM 837 C C . GLY A 1 108 ? 4.336 -4.624 2.807 1.00 98.12 108 GLY A C 1
ATOM 838 O O . GLY A 1 108 ? 3.125 -4.430 2.899 1.00 98.12 108 GLY A O 1
ATOM 839 N N . GLY A 1 109 ? 4.911 -4.899 1.630 1.00 98.12 109 GLY A N 1
ATOM 840 C CA . GLY A 1 109 ? 4.148 -5.027 0.384 1.00 98.12 109 GLY A CA 1
ATOM 841 C C . GLY A 1 109 ? 3.133 -6.171 0.401 1.00 98.12 109 GLY A C 1
ATOM 842 O O . GLY A 1 109 ? 1.994 -6.005 -0.040 1.00 98.12 109 GLY A O 1
ATOM 843 N N . ALA A 1 110 ? 3.523 -7.328 0.937 1.00 98.06 110 ALA A N 1
ATOM 844 C CA . ALA A 1 110 ? 2.618 -8.456 1.129 1.00 98.06 110 ALA A CA 1
ATOM 845 C C . ALA A 1 110 ? 1.475 -8.118 2.104 1.00 98.06 110 ALA A C 1
ATOM 847 O O . ALA A 1 110 ? 0.325 -8.446 1.819 1.00 98.06 110 ALA A O 1
ATOM 848 N N . ALA A 1 111 ? 1.765 -7.420 3.208 1.00 98.50 111 ALA A N 1
ATOM 849 C CA . ALA A 1 111 ? 0.765 -6.983 4.183 1.00 98.50 111 ALA A CA 1
ATOM 850 C C . ALA A 1 111 ? -0.261 -6.013 3.572 1.00 98.50 111 ALA A C 1
ATOM 852 O O . ALA A 1 111 ? -1.465 -6.181 3.779 1.00 98.50 111 ALA A O 1
ATOM 853 N N . LEU A 1 112 ? 0.193 -5.054 2.756 1.00 98.69 112 LEU A N 1
ATOM 854 C CA . LEU A 1 112 ? -0.682 -4.142 2.012 1.00 98.69 112 LEU A CA 1
ATOM 855 C C . LEU A 1 112 ? -1.647 -4.914 1.102 1.00 98.69 112 LEU A C 1
ATOM 857 O O . LEU A 1 112 ? -2.856 -4.678 1.116 1.00 98.69 112 LEU A O 1
ATOM 861 N N . PHE A 1 113 ? -1.124 -5.865 0.327 1.00 98.31 113 PHE A N 1
ATOM 862 C CA . PHE A 1 113 ? -1.941 -6.664 -0.585 1.00 98.31 113 PHE A CA 1
ATOM 863 C C . PHE A 1 113 ? -2.889 -7.606 0.157 1.00 98.31 113 PHE A C 1
ATOM 865 O O . PHE A 1 113 ? -4.016 -7.780 -0.293 1.00 98.31 113 PHE A O 1
ATOM 872 N N . ALA A 1 114 ? -2.486 -8.154 1.305 1.00 98.12 114 ALA A N 1
ATOM 873 C CA . ALA A 1 114 ? -3.363 -8.954 2.154 1.00 98.12 114 ALA A CA 1
ATOM 874 C C . ALA A 1 114 ? -4.546 -8.130 2.693 1.00 98.12 114 ALA A C 1
ATOM 876 O O . ALA A 1 114 ? -5.680 -8.602 2.669 1.00 98.12 114 ALA A O 1
ATOM 877 N N . CYS A 1 115 ? -4.315 -6.878 3.110 1.00 98.50 115 CYS A N 1
ATOM 878 C CA . CYS A 1 115 ? -5.391 -5.961 3.503 1.00 98.50 115 CYS A CA 1
ATOM 879 C C . CYS A 1 115 ? -6.374 -5.721 2.349 1.00 98.50 115 CYS A C 1
ATOM 881 O O . CYS A 1 115 ? -7.589 -5.783 2.526 1.00 98.50 115 CYS A O 1
ATOM 883 N N . ALA A 1 116 ? -5.853 -5.493 1.147 1.00 98.12 116 ALA A N 1
ATOM 884 C CA . ALA A 1 116 ? -6.677 -5.246 -0.026 1.00 98.12 116 ALA A CA 1
ATOM 885 C C . ALA A 1 116 ? -7.425 -6.505 -0.519 1.00 98.12 116 ALA A C 1
ATOM 887 O O . ALA A 1 116 ? -8.525 -6.399 -1.055 1.00 98.12 116 ALA A O 1
ATOM 888 N N . ALA A 1 117 ? -6.857 -7.697 -0.313 1.00 97.69 117 ALA A N 1
ATOM 889 C CA . ALA A 1 117 ? -7.489 -8.981 -0.617 1.00 97.69 117 ALA A CA 1
ATOM 890 C C . ALA A 1 117 ? -8.723 -9.236 0.254 1.00 97.69 117 ALA A C 1
ATOM 892 O O . ALA A 1 117 ? -9.744 -9.690 -0.253 1.00 97.69 117 ALA A O 1
ATOM 893 N N . MET A 1 118 ? -8.657 -8.861 1.538 1.00 97.94 118 MET A N 1
ATOM 894 C CA . MET A 1 118 ? -9.807 -8.932 2.447 1.00 97.94 118 MET A CA 1
ATOM 895 C C . MET A 1 118 ? -10.971 -8.068 1.961 1.00 97.94 118 MET A C 1
ATOM 897 O O . MET A 1 118 ? -12.113 -8.508 2.013 1.00 97.94 118 MET A O 1
ATOM 901 N N . LEU A 1 119 ? -10.694 -6.866 1.439 1.00 97.81 119 LEU A N 1
ATOM 902 C CA . LEU A 1 119 ? -11.737 -6.005 0.864 1.00 97.81 119 LEU A CA 1
ATOM 903 C C . LEU A 1 119 ? -12.440 -6.660 -0.332 1.00 97.81 119 LEU A C 1
ATOM 905 O O . LEU A 1 119 ? -13.604 -6.374 -0.590 1.00 97.81 119 LEU A O 1
ATOM 909 N N . LEU A 1 120 ? -11.720 -7.500 -1.074 1.00 97.06 120 LEU A N 1
ATOM 910 C CA . LEU A 1 120 ? -12.213 -8.209 -2.253 1.00 97.06 120 LEU A CA 1
ATOM 911 C C . LEU A 1 120 ? -12.797 -9.594 -1.934 1.00 97.06 120 LEU A C 1
ATOM 913 O O . LEU A 1 120 ? -13.285 -10.237 -2.861 1.00 97.06 120 LEU A O 1
ATOM 917 N N . ASP A 1 121 ? -12.716 -10.044 -0.678 1.00 96.50 121 ASP A N 1
ATOM 918 C CA . ASP A 1 121 ? -13.085 -11.393 -0.227 1.00 96.50 121 ASP A CA 1
ATOM 919 C C . ASP A 1 121 ? -12.492 -12.505 -1.114 1.00 96.50 121 ASP A C 1
ATOM 921 O O . ASP A 1 121 ? -13.174 -13.389 -1.632 1.00 96.50 121 ASP A O 1
ATOM 925 N N . VAL A 1 122 ? -11.185 -12.410 -1.371 1.00 95.75 122 VAL A N 1
ATOM 926 C CA . VAL A 1 122 ? -10.452 -13.352 -2.222 1.00 95.75 122 VAL A CA 1
ATOM 927 C C . VAL A 1 122 ? -9.131 -13.737 -1.572 1.00 95.75 122 VAL A C 1
ATOM 929 O O . VAL A 1 122 ? -8.436 -12.897 -1.004 1.00 95.75 122 VAL A O 1
ATOM 932 N N . ASP A 1 123 ? -8.769 -15.008 -1.707 1.00 93.06 123 ASP A N 1
ATOM 933 C CA . ASP A 1 123 ? -7.480 -15.545 -1.285 1.00 93.06 123 ASP A CA 1
ATOM 934 C C . ASP A 1 123 ? -6.734 -16.132 -2.490 1.00 93.06 123 ASP A C 1
ATOM 936 O O . ASP A 1 123 ? -7.339 -16.712 -3.396 1.00 93.06 123 ASP A O 1
ATOM 940 N N . ASP A 1 124 ? -5.417 -15.941 -2.521 1.00 94.88 124 ASP A N 1
ATOM 941 C CA . ASP A 1 124 ? -4.532 -16.491 -3.546 1.00 94.88 124 ASP A CA 1
ATOM 942 C C . ASP A 1 124 ? -3.104 -16.615 -2.988 1.00 94.88 124 ASP A C 1
ATOM 944 O O . ASP A 1 124 ? -2.525 -15.623 -2.528 1.00 94.88 124 ASP A O 1
ATOM 948 N N . PRO A 1 125 ? -2.495 -17.814 -3.050 1.00 94.50 125 PRO A N 1
ATOM 949 C CA . PRO A 1 125 ? -1.201 -18.081 -2.427 1.00 94.50 125 PRO A CA 1
ATOM 950 C C . PRO A 1 125 ? -0.033 -17.312 -3.063 1.00 94.50 125 PRO A C 1
ATOM 952 O O . PRO A 1 125 ? 1.043 -17.250 -2.467 1.00 94.50 125 PRO A O 1
ATOM 955 N N . LEU A 1 126 ? -0.217 -16.747 -4.263 1.00 95.06 126 LEU A N 1
ATOM 956 C CA . LEU A 1 126 ? 0.780 -15.942 -4.973 1.00 95.06 126 LEU A CA 1
ATOM 957 C C . LEU A 1 126 ? 0.598 -14.430 -4.761 1.00 95.06 126 LEU A C 1
ATOM 959 O O . LEU A 1 126 ? 1.423 -13.626 -5.215 1.00 95.06 126 LEU A O 1
ATOM 963 N N . LEU A 1 127 ? -0.476 -14.015 -4.085 1.00 95.44 127 LEU A N 1
ATOM 964 C CA . LEU A 1 127 ? -0.759 -12.608 -3.830 1.00 95.44 127 LEU A CA 1
ATOM 965 C C . LEU A 1 127 ? 0.282 -11.920 -2.924 1.00 95.44 127 LEU A C 1
ATOM 967 O O . LEU A 1 127 ? 0.652 -10.782 -3.234 1.00 95.44 127 LEU A O 1
ATOM 971 N N . PRO A 1 128 ? 0.839 -12.568 -1.879 1.00 96.00 128 PRO A N 1
ATOM 972 C CA . PRO A 1 128 ? 1.934 -11.987 -1.101 1.00 96.00 128 PRO A CA 1
ATOM 973 C C . PRO A 1 128 ? 3.148 -11.619 -1.966 1.00 96.00 128 PRO A C 1
ATOM 975 O O . PRO A 1 128 ? 3.735 -10.550 -1.805 1.00 96.00 128 PRO A O 1
ATOM 978 N N . GLN A 1 129 ? 3.499 -12.459 -2.943 1.00 95.69 129 GLN A N 1
ATOM 979 C CA . GLN A 1 129 ? 4.599 -12.220 -3.880 1.00 95.69 129 GLN A CA 1
ATOM 980 C C . GLN A 1 129 ? 4.267 -11.066 -4.835 1.00 95.69 129 GLN A C 1
ATOM 982 O O . GLN A 1 129 ? 5.154 -10.290 -5.198 1.00 95.69 129 GLN A O 1
ATOM 987 N N . ALA A 1 130 ? 2.996 -10.919 -5.222 1.00 96.31 130 ALA A N 1
ATOM 988 C CA . ALA A 1 130 ? 2.506 -9.800 -6.025 1.00 96.31 130 ALA A CA 1
ATOM 989 C C . ALA A 1 130 ? 2.649 -8.453 -5.293 1.00 96.31 130 ALA A C 1
ATOM 991 O O . ALA A 1 130 ? 3.121 -7.481 -5.895 1.00 96.31 130 ALA A O 1
ATOM 992 N N . GLY A 1 131 ? 2.317 -8.421 -3.998 1.00 97.25 131 GLY A N 1
ATOM 993 C CA . GLY A 1 131 ? 2.495 -7.253 -3.132 1.00 97.25 131 GLY A CA 1
ATOM 994 C C . GLY A 1 131 ? 3.961 -6.945 -2.838 1.00 97.25 131 GLY A C 1
ATOM 995 O O . GLY A 1 131 ? 4.390 -5.795 -2.926 1.00 97.25 131 GLY A O 1
ATOM 996 N N . ALA A 1 132 ? 4.773 -7.972 -2.591 1.00 96.62 132 ALA A N 1
ATOM 997 C CA . ALA A 1 132 ? 6.217 -7.825 -2.431 1.00 96.62 132 ALA A CA 1
ATOM 998 C C . ALA A 1 132 ? 6.877 -7.215 -3.682 1.00 96.62 132 ALA A C 1
ATOM 1000 O O . ALA A 1 132 ? 7.721 -6.323 -3.577 1.00 96.62 132 ALA A O 1
ATOM 1001 N N . ALA A 1 133 ? 6.473 -7.655 -4.880 1.00 95.25 133 ALA A N 1
ATOM 1002 C CA . ALA A 1 133 ? 6.968 -7.095 -6.135 1.00 95.25 133 ALA A CA 1
ATOM 1003 C C . ALA A 1 133 ? 6.587 -5.615 -6.302 1.00 95.25 133 ALA A C 1
ATOM 1005 O O . ALA A 1 133 ? 7.428 -4.833 -6.751 1.00 95.25 133 ALA A O 1
ATOM 1006 N N . HIS A 1 134 ? 5.362 -5.238 -5.916 1.00 96.75 134 HIS A N 1
ATOM 1007 C CA . HIS A 1 134 ? 4.900 -3.846 -5.892 1.00 96.75 134 HIS A CA 1
ATOM 1008 C C . HIS A 1 134 ? 5.756 -2.975 -4.966 1.00 96.75 134 HIS A C 1
ATOM 1010 O O . HIS A 1 134 ? 6.318 -1.983 -5.425 1.00 96.75 134 HIS A O 1
ATOM 1016 N N . ALA A 1 135 ? 5.949 -3.382 -3.708 1.00 97.25 135 ALA A N 1
ATOM 1017 C CA . ALA A 1 135 ? 6.737 -2.608 -2.745 1.00 97.25 135 ALA A CA 1
ATOM 1018 C C . ALA A 1 135 ? 8.194 -2.408 -3.187 1.00 97.25 135 ALA A C 1
ATOM 1020 O O . ALA A 1 135 ? 8.721 -1.298 -3.101 1.00 97.25 135 ALA A O 1
ATOM 1021 N N . VAL A 1 136 ? 8.829 -3.455 -3.726 1.00 95.69 136 VAL A N 1
ATOM 1022 C CA . VAL A 1 136 ? 10.196 -3.361 -4.259 1.00 95.69 136 VAL A CA 1
ATOM 1023 C C . VAL A 1 136 ? 10.260 -2.398 -5.447 1.00 95.69 136 VAL A C 1
ATOM 1025 O O . VAL A 1 136 ? 11.130 -1.532 -5.479 1.00 95.69 136 VAL A O 1
ATOM 1028 N N . ALA A 1 137 ? 9.336 -2.497 -6.408 1.00 94.94 137 ALA A N 1
ATOM 1029 C CA . ALA A 1 137 ? 9.327 -1.596 -7.560 1.00 94.94 137 ALA A CA 1
ATOM 1030 C C . ALA A 1 137 ? 9.053 -0.138 -7.162 1.00 94.94 137 ALA A C 1
ATOM 1032 O O . ALA A 1 137 ? 9.692 0.762 -7.702 1.00 94.94 137 ALA A O 1
ATOM 1033 N N . ARG A 1 138 ? 8.171 0.099 -6.182 1.00 95.75 138 ARG A N 1
ATOM 1034 C CA . ARG A 1 138 ? 7.928 1.429 -5.610 1.00 95.75 138 ARG A CA 1
ATOM 1035 C C . ARG A 1 138 ? 9.199 2.007 -4.984 1.00 95.75 138 ARG A C 1
ATOM 1037 O O . ARG A 1 138 ? 9.529 3.158 -5.254 1.00 95.75 138 ARG A O 1
ATOM 1044 N N . ALA A 1 139 ? 9.925 1.222 -4.186 1.00 95.06 139 ALA A N 1
ATOM 1045 C CA . ALA A 1 139 ? 11.190 1.655 -3.591 1.00 95.06 139 ALA A CA 1
ATOM 1046 C C . ALA A 1 139 ? 12.248 1.975 -4.664 1.00 95.06 139 ALA A C 1
ATOM 1048 O O . ALA A 1 139 ? 12.913 3.006 -4.584 1.00 95.06 139 ALA A O 1
ATOM 1049 N N . MET A 1 140 ? 12.348 1.145 -5.710 1.00 93.69 140 MET A N 1
ATOM 1050 C CA . MET A 1 140 ? 13.246 1.383 -6.847 1.00 93.69 140 MET A CA 1
ATOM 1051 C C . MET A 1 140 ? 12.886 2.665 -7.606 1.00 93.69 140 MET A C 1
ATOM 1053 O O . MET A 1 140 ? 13.753 3.496 -7.866 1.00 93.69 140 MET A O 1
ATOM 1057 N N . ARG A 1 141 ? 11.600 2.865 -7.918 1.00 92.88 141 ARG A N 1
ATOM 1058 C CA . ARG A 1 141 ? 11.088 4.077 -8.575 1.00 92.88 141 ARG A CA 1
ATOM 1059 C C . ARG A 1 141 ? 11.343 5.336 -7.744 1.00 92.88 141 ARG A C 1
ATOM 1061 O O . ARG A 1 141 ? 11.635 6.380 -8.315 1.00 92.88 141 ARG A O 1
ATOM 1068 N N . GLY A 1 142 ? 11.259 5.236 -6.418 1.00 92.06 142 GLY A N 1
ATOM 1069 C CA . GLY A 1 142 ? 11.575 6.325 -5.492 1.00 92.06 142 GLY A CA 1
ATOM 1070 C C . GLY A 1 142 ? 13.071 6.584 -5.292 1.00 92.06 142 GLY A C 1
ATOM 1071 O O . GLY A 1 142 ? 13.418 7.453 -4.501 1.00 92.06 142 GLY A O 1
ATOM 1072 N N . GLY A 1 143 ? 13.960 5.831 -5.953 1.00 91.62 143 GLY A N 1
ATOM 1073 C CA . GLY A 1 143 ? 15.411 5.946 -5.770 1.00 91.62 143 GLY A CA 1
ATOM 1074 C C . GLY A 1 143 ? 15.918 5.422 -4.422 1.00 91.62 143 GLY A C 1
ATOM 1075 O O . GLY A 1 143 ? 17.086 5.604 -4.100 1.00 91.62 143 GLY A O 1
ATOM 1076 N N . LEU A 1 144 ? 15.060 4.755 -3.646 1.00 91.94 144 LEU A N 1
ATOM 1077 C CA . LEU A 1 144 ? 15.375 4.216 -2.320 1.00 91.94 144 LEU A CA 1
ATOM 1078 C C . LEU A 1 144 ? 16.025 2.832 -2.397 1.00 91.94 144 LEU A C 1
ATOM 1080 O O . LEU A 1 144 ? 16.540 2.335 -1.404 1.00 91.94 144 LEU A O 1
ATOM 1084 N N . LEU A 1 145 ? 15.981 2.188 -3.566 1.00 90.81 145 LEU A N 1
ATOM 1085 C CA . LEU A 1 145 ? 16.568 0.875 -3.790 1.00 90.81 145 LEU A CA 1
ATOM 1086 C C . LEU A 1 145 ? 17.208 0.806 -5.181 1.00 90.81 145 LEU A C 1
ATOM 1088 O O . LEU A 1 145 ? 16.522 0.914 -6.194 1.00 90.81 145 LEU A O 1
ATOM 1092 N N . ALA A 1 146 ? 18.524 0.603 -5.237 1.00 86.00 146 ALA A N 1
ATOM 1093 C CA . ALA A 1 146 ? 19.268 0.563 -6.500 1.00 86.00 146 ALA A CA 1
ATOM 1094 C C . ALA A 1 146 ? 19.208 -0.803 -7.206 1.00 86.00 146 ALA A C 1
ATOM 1096 O O . ALA A 1 146 ? 19.438 -0.902 -8.406 1.00 86.00 146 ALA A O 1
ATOM 1097 N N . SER A 1 147 ? 18.939 -1.881 -6.474 1.00 80.44 147 SER A N 1
ATOM 1098 C CA . SER A 1 147 ? 18.823 -3.231 -7.023 1.00 80.44 147 SER A CA 1
ATOM 1099 C C . SER A 1 147 ? 18.107 -4.130 -6.027 1.00 80.44 147 SER A C 1
ATOM 1101 O O . SER A 1 147 ? 18.194 -3.929 -4.818 1.00 80.44 147 SER A O 1
ATOM 1103 N N . ALA A 1 148 ? 17.418 -5.146 -6.537 1.00 76.62 148 ALA A N 1
ATOM 1104 C CA . ALA A 1 148 ? 16.849 -6.199 -5.716 1.00 76.62 148 ALA A CA 1
ATOM 1105 C C . ALA A 1 148 ? 16.911 -7.531 -6.461 1.00 76.62 148 ALA A C 1
ATOM 1107 O O . ALA A 1 148 ? 16.144 -7.768 -7.405 1.00 76.62 148 ALA A O 1
ATOM 1108 N N . THR A 1 149 ? 17.776 -8.435 -6.002 1.00 71.12 149 THR A N 1
ATOM 1109 C CA . THR A 1 149 ? 17.757 -9.833 -6.442 1.00 71.12 149 THR A CA 1
ATOM 1110 C C . THR A 1 149 ? 16.551 -10.517 -5.810 1.00 71.12 149 THR A C 1
ATOM 1112 O O . THR A 1 149 ? 16.627 -11.084 -4.725 1.00 71.12 149 THR A O 1
ATOM 1115 N N . VAL A 1 150 ? 15.405 -10.439 -6.483 1.00 68.12 150 VAL A N 1
ATOM 1116 C CA . VAL A 1 150 ? 14.188 -11.149 -6.078 1.00 68.12 150 VAL A CA 1
ATOM 1117 C C . VAL A 1 150 ? 13.909 -12.210 -7.123 1.00 68.12 150 VAL A C 1
ATOM 1119 O O . VAL A 1 150 ? 13.897 -11.918 -8.321 1.00 68.12 150 VAL A O 1
ATOM 1122 N N . HIS A 1 151 ? 13.688 -13.443 -6.673 1.00 72.81 151 HIS A N 1
ATOM 1123 C CA . HIS A 1 151 ? 13.278 -14.522 -7.559 1.00 72.81 151 HIS A CA 1
ATOM 1124 C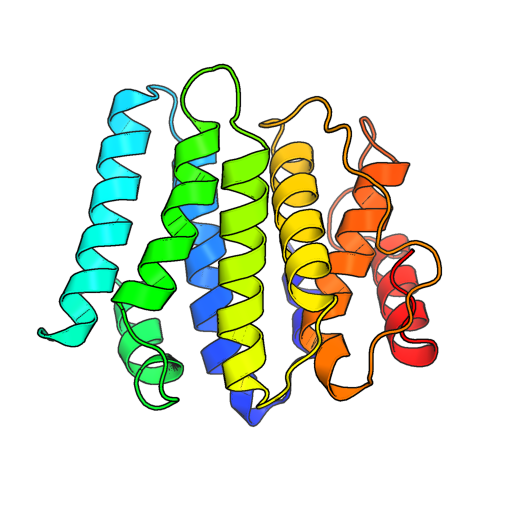 C . HIS A 1 151 ? 12.013 -14.108 -8.319 1.00 72.81 151 HIS A C 1
ATOM 1126 O O . HIS A 1 151 ? 11.076 -13.554 -7.738 1.00 72.81 151 HIS A O 1
ATOM 1132 N N . ASN A 1 152 ? 11.967 -14.376 -9.625 1.00 73.12 152 ASN A N 1
ATOM 1133 C CA . ASN A 1 152 ? 10.813 -14.015 -10.441 1.00 73.12 152 ASN A CA 1
ATOM 1134 C C . ASN A 1 152 ? 9.694 -15.061 -10.305 1.00 73.12 152 ASN A C 1
ATOM 1136 O O . ASN A 1 152 ? 9.332 -15.728 -11.273 1.00 73.12 152 ASN A O 1
ATOM 1140 N N . TYR A 1 153 ? 9.149 -15.187 -9.092 1.00 77.75 153 TYR A N 1
ATOM 1141 C CA . TYR A 1 153 ? 8.055 -16.105 -8.750 1.00 77.75 153 TYR A CA 1
ATOM 1142 C C . TYR A 1 153 ? 6.783 -15.869 -9.577 1.00 77.75 153 TYR A C 1
ATOM 1144 O O . TYR A 1 153 ? 5.918 -16.731 -9.645 1.00 77.75 153 TYR A O 1
ATOM 1152 N N . LEU A 1 154 ? 6.668 -14.699 -10.208 1.00 88.31 154 LEU A N 1
ATOM 1153 C CA . LEU A 1 154 ? 5.482 -14.266 -10.941 1.00 88.31 154 LEU A CA 1
ATOM 1154 C C . LEU A 1 154 ? 5.616 -14.427 -12.459 1.00 88.31 154 LEU A C 1
ATOM 1156 O O . LEU A 1 154 ? 4.719 -14.029 -13.207 1.00 88.31 154 LEU A O 1
ATOM 1160 N N . LYS A 1 155 ? 6.727 -15.003 -12.937 1.00 86.25 155 LYS A N 1
ATOM 1161 C CA . LYS A 1 155 ? 6.917 -15.290 -14.359 1.00 86.25 155 LYS A CA 1
ATOM 1162 C C . LYS A 1 155 ? 5.808 -16.227 -14.844 1.00 86.25 155 LYS A C 1
ATOM 1164 O O . LYS A 1 155 ? 5.597 -17.284 -14.262 1.00 86.25 155 LYS A O 1
ATOM 1169 N N . CYS A 1 156 ? 5.120 -15.841 -15.918 1.00 84.50 156 CYS A N 1
ATOM 1170 C CA . CYS A 1 156 ? 4.002 -16.595 -16.499 1.00 84.50 156 CYS A CA 1
ATOM 1171 C C . CYS A 1 156 ? 2.789 -16.795 -15.565 1.00 84.50 156 CYS A C 1
ATOM 1173 O O . CYS A 1 156 ? 1.885 -17.554 -15.912 1.00 84.50 156 CYS A O 1
ATOM 1175 N N . VAL A 1 157 ? 2.726 -16.113 -14.416 1.00 91.81 157 VAL A N 1
ATOM 1176 C CA . VAL A 1 157 ? 1.573 -16.210 -13.514 1.00 91.81 157 VAL A CA 1
ATOM 1177 C C . VAL A 1 157 ? 0.396 -15.434 -14.091 1.00 91.81 157 VAL A C 1
ATOM 1179 O O . VAL A 1 157 ? 0.522 -14.276 -14.509 1.00 91.81 157 VAL A O 1
ATOM 1182 N N . ARG A 1 158 ? -0.766 -16.090 -14.088 1.00 94.19 158 ARG A N 1
ATOM 1183 C CA . ARG A 1 158 ? -2.056 -15.515 -14.458 1.00 94.19 158 ARG A CA 1
ATOM 1184 C C . ARG A 1 158 ? -2.962 -15.490 -13.235 1.00 94.19 158 ARG A C 1
ATOM 1186 O O . ARG A 1 158 ? -3.401 -16.539 -12.781 1.00 94.19 158 ARG A O 1
ATOM 1193 N N . PHE A 1 159 ? -3.279 -14.293 -12.759 1.00 93.94 159 PHE A N 1
ATOM 1194 C CA . PHE A 1 159 ? -4.179 -14.121 -11.624 1.00 93.94 159 PHE A CA 1
ATOM 1195 C C . PHE A 1 159 ? -5.649 -14.184 -12.045 1.00 93.94 159 PHE A C 1
ATOM 1197 O O . PHE A 1 159 ? -6.026 -13.795 -13.162 1.00 93.94 159 PHE A O 1
ATOM 1204 N N . ALA A 1 160 ? -6.490 -14.657 -11.125 1.00 93.81 160 ALA A N 1
ATOM 1205 C CA . ALA A 1 160 ? -7.934 -14.687 -11.300 1.00 93.81 160 ALA A CA 1
ATOM 1206 C C . ALA A 1 160 ? -8.508 -13.270 -11.489 1.00 93.81 160 ALA A C 1
ATOM 1208 O O . ALA A 1 160 ? -7.951 -12.274 -11.024 1.00 93.81 160 ALA A O 1
ATOM 1209 N N . LYS A 1 161 ? -9.654 -13.161 -12.178 1.00 95.00 161 LYS A N 1
ATOM 1210 C CA . LYS A 1 161 ? -10.292 -11.861 -12.462 1.00 95.00 161 LYS A CA 1
ATOM 1211 C C . LYS A 1 161 ? -10.525 -10.991 -11.211 1.00 95.00 161 LYS A C 1
ATOM 1213 O O . LYS A 1 161 ? -10.243 -9.798 -11.326 1.00 95.00 161 LYS A O 1
ATOM 1218 N N . PRO A 1 162 ? -10.969 -11.537 -10.058 1.00 95.94 162 PRO A N 1
ATOM 1219 C CA . PRO A 1 162 ? -11.192 -10.743 -8.847 1.00 95.94 162 PRO A CA 1
ATOM 1220 C C . PRO A 1 162 ? -9.935 -10.050 -8.305 1.00 95.94 162 PRO A C 1
ATOM 1222 O O . PRO A 1 162 ? -10.057 -9.025 -7.655 1.00 95.94 162 PRO A O 1
ATOM 1225 N N . LEU A 1 163 ? -8.732 -10.545 -8.626 1.00 95.88 163 LEU A N 1
ATOM 1226 C CA . LEU A 1 163 ? -7.449 -10.006 -8.147 1.00 95.88 163 LEU A CA 1
ATOM 1227 C C . LEU A 1 163 ? -6.832 -8.947 -9.064 1.00 95.88 163 LEU A C 1
ATOM 1229 O O . LEU A 1 163 ? -5.811 -8.346 -8.730 1.00 95.88 163 LEU A O 1
ATOM 1233 N N . ARG A 1 164 ? -7.422 -8.691 -10.235 1.00 94.88 164 ARG A N 1
ATOM 1234 C CA . ARG A 1 164 ? -6.960 -7.651 -11.173 1.00 94.88 164 ARG A CA 1
ATOM 1235 C C . ARG A 1 164 ? -6.913 -6.229 -10.585 1.00 94.88 164 ARG A C 1
ATOM 1237 O O . ARG A 1 164 ? -5.999 -5.506 -10.974 1.00 94.88 164 ARG A O 1
ATOM 1244 N N . PRO A 1 165 ? -7.802 -5.818 -9.653 1.00 95.69 165 PRO A N 1
ATOM 1245 C CA . PRO A 1 165 ? -7.669 -4.558 -8.913 1.00 95.69 165 PRO A CA 1
ATOM 1246 C C . PRO A 1 165 ? -6.306 -4.379 -8.225 1.00 95.69 165 PRO A C 1
ATOM 1248 O O . PRO A 1 165 ? -5.823 -3.255 -8.118 1.00 95.69 165 PRO A O 1
ATOM 1251 N N . LEU A 1 166 ? -5.685 -5.482 -7.788 1.00 95.94 166 LEU A N 1
ATOM 1252 C CA . LEU A 1 166 ? -4.395 -5.504 -7.087 1.00 95.94 166 LEU A CA 1
ATOM 1253 C C . LEU A 1 166 ? -3.239 -5.778 -8.040 1.00 95.94 166 LEU A C 1
ATOM 1255 O O . LEU A 1 166 ? -2.246 -5.059 -8.087 1.00 95.94 166 LEU A O 1
ATOM 1259 N N . THR A 1 167 ? -3.389 -6.816 -8.855 1.00 96.75 167 THR A N 1
ATOM 1260 C CA . THR A 1 167 ? -2.320 -7.331 -9.718 1.00 96.75 167 THR A CA 1
ATOM 1261 C C . THR A 1 167 ? -2.026 -6.417 -10.912 1.00 96.75 167 THR A C 1
ATOM 1263 O O . THR A 1 167 ? -0.973 -6.545 -11.537 1.00 96.75 167 THR A O 1
ATOM 1266 N N . ALA A 1 168 ? -2.867 -5.406 -11.154 1.00 97.50 168 ALA A N 1
ATOM 1267 C CA . ALA A 1 168 ? -2.552 -4.253 -11.992 1.00 97.50 168 ALA A CA 1
ATOM 1268 C C . ALA A 1 168 ? -1.316 -3.474 -11.493 1.00 97.50 168 ALA A C 1
ATOM 1270 O O . ALA A 1 168 ? -0.446 -3.141 -12.299 1.00 97.50 168 ALA A O 1
ATOM 1271 N N . PHE A 1 169 ? -1.173 -3.255 -10.180 1.00 97.56 169 PHE A N 1
ATOM 1272 C CA . PHE A 1 169 ? 0.043 -2.664 -9.611 1.00 97.56 169 PHE A CA 1
ATOM 1273 C C . PHE A 1 169 ? 1.251 -3.573 -9.827 1.00 97.56 169 PHE A C 1
ATOM 1275 O O . PHE A 1 169 ? 2.303 -3.127 -10.272 1.00 97.56 169 PHE A O 1
ATOM 1282 N N . THR A 1 170 ? 1.084 -4.880 -9.621 1.00 96.56 170 THR A N 1
ATOM 1283 C CA . THR A 1 170 ? 2.140 -5.868 -9.871 1.00 96.56 170 THR A CA 1
ATOM 1284 C C . THR A 1 170 ? 2.575 -5.891 -11.336 1.00 96.56 170 THR A C 1
ATOM 1286 O O . THR A 1 170 ? 3.763 -6.023 -11.625 1.00 96.56 170 THR A O 1
ATOM 1289 N N . ARG A 1 171 ? 1.644 -5.720 -12.283 1.00 96.31 171 ARG A N 1
ATOM 1290 C CA . ARG A 1 171 ? 1.964 -5.598 -13.711 1.00 96.31 171 ARG A CA 1
ATOM 1291 C C . ARG A 1 171 ? 2.883 -4.407 -13.980 1.00 96.31 171 ARG A C 1
ATOM 1293 O O . ARG A 1 171 ? 3.853 -4.540 -14.728 1.00 96.31 171 ARG A O 1
ATOM 1300 N N . LEU A 1 172 ? 2.575 -3.258 -13.387 1.00 96.31 172 LEU A N 1
ATOM 1301 C CA . LEU A 1 172 ? 3.394 -2.053 -13.495 1.00 96.31 172 LEU A CA 1
ATOM 1302 C C . LEU A 1 172 ? 4.746 -2.223 -12.794 1.00 96.31 172 LEU A C 1
ATOM 1304 O O . LEU A 1 172 ? 5.779 -1.883 -13.364 1.00 96.31 172 LEU A O 1
ATOM 1308 N N . ALA A 1 173 ? 4.761 -2.864 -11.629 1.00 94.69 173 ALA A N 1
ATOM 1309 C CA . ALA A 1 173 ? 5.974 -3.181 -10.888 1.00 94.69 173 ALA A CA 1
ATOM 1310 C C . ALA A 1 173 ? 6.942 -4.059 -11.696 1.00 94.69 173 ALA A C 1
ATOM 1312 O O . ALA A 1 173 ? 8.135 -3.776 -11.780 1.00 94.69 173 ALA A O 1
ATOM 1313 N N . GLN A 1 174 ? 6.436 -5.104 -12.357 1.00 92.81 174 GLN A N 1
ATOM 1314 C CA . GLN A 1 174 ? 7.249 -5.957 -13.231 1.00 92.81 174 GLN A CA 1
ATOM 1315 C C . GLN A 1 174 ? 7.799 -5.197 -14.441 1.00 92.81 174 GLN A C 1
ATOM 1317 O O . GLN A 1 174 ? 8.894 -5.492 -14.922 1.00 92.81 174 GLN A O 1
ATOM 1322 N N . ARG A 1 175 ? 7.050 -4.211 -14.938 1.00 92.88 175 ARG A N 1
ATOM 1323 C CA . ARG A 1 175 ? 7.498 -3.339 -16.022 1.00 92.88 175 ARG A CA 1
ATOM 1324 C C . ARG A 1 175 ? 8.630 -2.417 -15.566 1.00 92.88 175 ARG A C 1
ATOM 1326 O O . ARG A 1 175 ? 9.642 -2.362 -16.258 1.00 92.88 175 ARG A O 1
ATOM 1333 N N . ASP A 1 176 ? 8.509 -1.804 -14.391 1.00 92.81 176 ASP A N 1
ATOM 1334 C CA . ASP A 1 176 ? 9.557 -0.959 -13.799 1.00 92.81 176 ASP A CA 1
ATOM 1335 C C . ASP A 1 176 ? 10.842 -1.754 -13.574 1.00 92.81 176 ASP A C 1
ATOM 1337 O O . ASP A 1 176 ? 11.916 -1.345 -14.007 1.00 92.81 176 ASP A O 1
ATOM 1341 N N . ARG A 1 177 ? 10.728 -2.958 -13.003 1.00 89.50 177 ARG A N 1
ATOM 1342 C CA . ARG A 1 177 ? 11.877 -3.845 -12.770 1.00 89.50 177 ARG A CA 1
ATOM 1343 C C . ARG A 1 177 ? 12.625 -4.223 -14.049 1.00 89.50 177 ARG A C 1
ATOM 1345 O O . ARG A 1 177 ? 13.835 -4.400 -14.000 1.00 89.50 177 ARG A O 1
ATOM 1352 N N . ARG A 1 178 ? 11.929 -4.366 -15.183 1.00 89.19 178 ARG A N 1
ATOM 1353 C CA . ARG A 1 178 ? 12.549 -4.681 -16.487 1.00 89.19 178 ARG A CA 1
ATOM 1354 C C . ARG A 1 178 ? 13.259 -3.492 -17.124 1.00 89.19 178 ARG A C 1
ATOM 1356 O O . ARG A 1 178 ? 14.141 -3.706 -17.945 1.00 89.19 178 ARG A O 1
ATOM 1363 N N . GLN A 1 179 ? 12.823 -2.276 -16.808 1.00 89.94 179 GLN A N 1
ATOM 1364 C CA . GLN A 1 179 ? 13.339 -1.039 -17.400 1.00 89.94 179 GLN A CA 1
ATOM 1365 C C . GLN A 1 179 ? 14.363 -0.334 -16.508 1.00 89.94 179 GLN A C 1
ATOM 1367 O O . GLN A 1 179 ? 15.045 0.579 -16.964 1.00 89.94 179 GLN A O 1
ATOM 1372 N N . PHE A 1 180 ? 14.474 -0.743 -15.245 1.00 87.88 180 PHE A N 1
ATOM 1373 C CA . PHE A 1 180 ? 15.401 -0.158 -14.289 1.00 87.88 180 PHE A CA 1
ATOM 1374 C C . PHE A 1 180 ? 16.858 -0.182 -14.806 1.00 87.88 180 PHE A C 1
ATOM 1376 O O . PHE A 1 180 ? 17.279 -1.202 -15.357 1.00 87.88 180 PHE A O 1
ATOM 1383 N N . PRO A 1 181 ? 17.648 0.902 -14.629 1.00 86.62 181 PRO A N 1
ATOM 1384 C CA . PRO A 1 181 ? 17.348 2.125 -13.863 1.00 86.62 181 PRO A CA 1
ATOM 1385 C C . PRO A 1 181 ? 16.507 3.174 -14.608 1.00 86.62 181 PRO A C 1
ATOM 1387 O O . PRO A 1 181 ? 16.023 4.119 -13.993 1.00 86.62 181 PRO A O 1
ATOM 1390 N N . ALA A 1 182 ? 16.286 3.012 -15.912 1.00 88.50 182 ALA A N 1
ATOM 1391 C CA . ALA A 1 182 ? 15.569 3.969 -16.752 1.00 88.50 182 ALA A CA 1
ATOM 1392 C C . ALA A 1 182 ? 14.047 3.728 -16.733 1.00 88.50 182 ALA A C 1
ATOM 1394 O O . ALA A 1 182 ? 13.431 3.460 -17.767 1.00 88.50 182 ALA A O 1
ATOM 1395 N N . VAL A 1 183 ? 13.434 3.800 -15.547 1.00 90.12 183 VAL A N 1
ATOM 1396 C CA . VAL A 1 183 ? 11.978 3.644 -15.412 1.00 90.12 183 VAL A CA 1
ATOM 1397 C C . VAL A 1 183 ? 11.245 4.788 -16.114 1.00 90.12 183 VAL A C 1
ATOM 1399 O O . VAL A 1 183 ? 11.571 5.962 -15.942 1.00 90.12 183 VAL A O 1
ATOM 1402 N N . GLU A 1 184 ? 10.235 4.458 -16.915 1.00 91.81 184 GLU A N 1
ATOM 1403 C CA . GLU A 1 184 ? 9.423 5.478 -17.579 1.00 91.81 184 GLU A CA 1
ATOM 1404 C C . GLU A 1 184 ? 8.567 6.275 -16.558 1.00 91.81 184 GLU A C 1
ATOM 1406 O O . GLU A 1 184 ? 8.234 5.753 -15.478 1.00 91.81 184 GLU A O 1
ATOM 1411 N N . PRO A 1 185 ? 8.166 7.521 -16.884 1.00 93.19 185 PRO A N 1
ATOM 1412 C CA . PRO A 1 185 ? 7.243 8.297 -16.057 1.00 93.19 185 PRO A CA 1
ATOM 1413 C C . PRO A 1 185 ? 5.920 7.566 -15.796 1.00 93.19 185 PRO A C 1
ATOM 1415 O O . PRO A 1 185 ? 5.507 6.694 -16.562 1.00 93.19 185 PRO A O 1
ATOM 1418 N N . GLU A 1 186 ? 5.231 7.934 -14.720 1.00 94.06 186 GLU A N 1
ATOM 1419 C CA . GLU A 1 186 ? 3.891 7.408 -14.457 1.00 94.06 186 GLU A CA 1
ATOM 1420 C C . GLU A 1 186 ? 2.881 7.889 -15.505 1.00 94.06 186 GLU A C 1
ATOM 1422 O O . GLU A 1 186 ? 3.069 8.918 -16.159 1.00 94.06 186 GLU A O 1
ATOM 1427 N N . ALA A 1 187 ? 1.793 7.133 -15.654 1.00 92.75 187 ALA A N 1
ATOM 1428 C CA . ALA A 1 187 ? 0.658 7.479 -16.500 1.00 92.75 187 ALA A CA 1
ATOM 1429 C C . ALA A 1 187 ? 0.982 7.672 -18.001 1.00 92.75 187 ALA A C 1
ATOM 1431 O O . ALA A 1 187 ? 0.242 8.344 -18.724 1.00 92.75 187 ALA A O 1
ATOM 1432 N N . THR A 1 188 ? 2.055 7.053 -18.508 1.00 94.75 188 THR A N 1
ATOM 1433 C CA . THR A 1 188 ? 2.377 7.069 -19.945 1.00 94.75 188 THR A CA 1
ATOM 1434 C C . THR A 1 188 ? 1.460 6.134 -20.750 1.00 94.75 188 THR A C 1
ATOM 1436 O O . THR A 1 188 ? 0.936 5.147 -20.215 1.00 94.75 188 THR A O 1
ATOM 1439 N N . PRO A 1 189 ? 1.311 6.351 -22.075 1.00 94.62 189 PRO A N 1
ATOM 1440 C CA . PRO A 1 189 ? 0.549 5.444 -22.939 1.00 94.62 189 PRO A CA 1
ATOM 1441 C C . PRO A 1 189 ? 1.034 3.987 -22.885 1.00 94.62 189 PRO A C 1
ATOM 1443 O O . PRO A 1 189 ? 0.225 3.060 -22.928 1.00 94.62 189 PRO A O 1
ATOM 1446 N N . GLY A 1 190 ? 2.346 3.766 -22.732 1.00 94.81 190 GLY A N 1
ATOM 1447 C CA . GLY A 1 190 ? 2.927 2.427 -22.599 1.00 94.81 190 GLY A CA 1
ATOM 1448 C C . GLY A 1 190 ? 2.456 1.692 -21.340 1.00 94.81 190 GLY A C 1
ATOM 1449 O O . GLY A 1 190 ? 2.187 0.488 -21.386 1.00 94.81 190 GLY A O 1
ATOM 1450 N N . ARG A 1 191 ? 2.283 2.415 -20.229 1.00 96.00 191 ARG A N 1
ATOM 1451 C CA . ARG A 1 191 ? 1.756 1.874 -18.967 1.00 96.00 191 ARG A CA 1
ATOM 1452 C C . ARG A 1 191 ? 0.268 1.587 -19.058 1.00 96.00 191 ARG A C 1
ATOM 1454 O O . ARG A 1 191 ? -0.160 0.501 -18.670 1.00 96.00 191 ARG A O 1
ATOM 1461 N N . ALA A 1 192 ? -0.499 2.490 -19.667 1.00 96.19 192 ALA A N 1
ATOM 1462 C CA . ALA A 1 192 ? -1.913 2.258 -19.952 1.00 96.19 192 ALA A CA 1
ATOM 1463 C C . ALA A 1 192 ? -2.117 1.007 -20.830 1.00 96.19 192 ALA A C 1
ATOM 1465 O O . ALA A 1 192 ? -2.946 0.155 -20.511 1.00 96.19 192 ALA A O 1
ATOM 1466 N N . ALA A 1 193 ? -1.305 0.823 -21.877 1.00 95.88 193 ALA A N 1
ATOM 1467 C CA . ALA A 1 193 ? -1.339 -0.379 -22.711 1.00 95.88 193 ALA A CA 1
ATOM 1468 C C . ALA A 1 193 ? -0.982 -1.655 -21.922 1.00 95.88 193 ALA A C 1
ATOM 1470 O O . ALA A 1 193 ? -1.631 -2.692 -22.085 1.00 95.88 193 ALA A O 1
ATOM 1471 N N . ALA A 1 194 ? 0.011 -1.588 -21.026 1.00 95.75 194 ALA A N 1
ATOM 1472 C CA . ALA A 1 194 ? 0.377 -2.708 -20.160 1.00 95.75 194 ALA A CA 1
ATOM 1473 C C . ALA A 1 194 ? -0.763 -3.104 -19.207 1.00 95.75 194 ALA A C 1
ATOM 1475 O O . ALA A 1 194 ? -1.014 -4.299 -19.024 1.00 95.75 194 ALA A O 1
ATOM 1476 N N . LEU A 1 195 ? -1.468 -2.118 -18.649 1.00 96.81 195 LEU A N 1
ATOM 1477 C CA . LEU A 1 195 ? -2.654 -2.319 -17.823 1.00 96.81 195 LEU A CA 1
ATOM 1478 C C . LEU A 1 195 ? -3.808 -2.922 -18.635 1.00 96.81 195 LEU A C 1
ATOM 1480 O O . LEU A 1 195 ? -4.428 -3.889 -18.184 1.00 96.81 195 LEU A O 1
ATOM 1484 N N . LEU A 1 196 ? -4.097 -2.412 -19.837 1.00 95.56 196 LEU A N 1
ATOM 1485 C CA . LEU A 1 196 ? -5.149 -2.950 -20.711 1.00 95.56 196 LEU A CA 1
ATOM 1486 C C . LEU A 1 196 ? -4.873 -4.410 -21.092 1.00 95.56 196 LEU A C 1
ATOM 1488 O O . LEU A 1 196 ? -5.759 -5.257 -20.980 1.00 95.56 196 LEU A O 1
ATOM 1492 N N . SER A 1 197 ? -3.629 -4.730 -21.456 1.00 94.56 197 SER A N 1
ATOM 1493 C CA . SER A 1 197 ? -3.197 -6.107 -21.713 1.00 94.56 197 SER A CA 1
ATOM 1494 C C . SER A 1 197 ? -3.422 -7.002 -20.486 1.00 94.56 197 SER A C 1
ATOM 1496 O O . SER A 1 197 ? -4.045 -8.061 -20.592 1.00 94.56 197 SER A O 1
ATOM 1498 N N . HIS A 1 198 ? -3.029 -6.541 -19.295 1.00 95.62 198 HIS A N 1
ATOM 1499 C CA . HIS A 1 198 ? -3.285 -7.261 -18.048 1.00 95.62 198 HIS A CA 1
ATOM 1500 C C . HIS A 1 198 ? -4.789 -7.430 -17.761 1.00 95.62 198 HIS A C 1
ATOM 1502 O O . HIS A 1 198 ? -5.221 -8.503 -17.337 1.00 95.62 198 HIS A O 1
ATOM 1508 N N . ARG A 1 199 ? -5.625 -6.431 -18.069 1.00 93.19 199 ARG A N 1
ATOM 1509 C CA . ARG A 1 199 ? -7.089 -6.530 -17.938 1.00 93.19 199 ARG A CA 1
ATOM 1510 C C . ARG A 1 199 ? -7.671 -7.636 -18.812 1.00 93.19 199 ARG A C 1
ATOM 1512 O O . ARG A 1 199 ? -8.646 -8.267 -18.416 1.00 93.19 199 ARG A O 1
ATOM 1519 N N . LEU A 1 200 ? -7.108 -7.887 -19.989 1.00 91.94 200 LEU A N 1
ATOM 1520 C CA . LEU A 1 200 ? -7.585 -8.942 -20.882 1.00 91.94 200 LEU A CA 1
ATOM 1521 C C . LEU A 1 200 ? -7.061 -10.310 -20.429 1.00 91.94 200 LEU A C 1
ATOM 1523 O O . LEU A 1 200 ? -7.847 -11.222 -20.152 1.00 91.94 200 LEU A O 1
ATOM 1527 N N . PHE A 1 201 ? -5.746 -10.429 -20.250 1.00 92.19 201 PHE A N 1
ATOM 1528 C CA . PHE A 1 201 ? -5.080 -11.723 -20.106 1.00 92.19 201 PHE A CA 1
ATOM 1529 C C . PHE A 1 201 ? -4.816 -12.140 -18.653 1.00 92.19 201 PHE A C 1
ATOM 1531 O O . PHE A 1 201 ? -4.766 -13.332 -18.369 1.00 92.19 201 PHE A O 1
ATOM 1538 N N . GLY A 1 202 ? -4.751 -11.206 -17.701 1.00 89.56 202 GLY A N 1
ATOM 1539 C CA . GLY A 1 202 ? -4.474 -11.472 -16.279 1.00 89.56 202 GLY A CA 1
ATOM 1540 C C . GLY A 1 202 ? -3.008 -11.778 -15.955 1.00 89.56 202 GLY A C 1
ATOM 1541 O O . GLY A 1 202 ? -2.706 -12.161 -14.829 1.00 89.56 202 GLY A O 1
ATOM 1542 N N . THR A 1 203 ? -2.098 -11.628 -16.920 1.00 93.12 203 THR A N 1
ATOM 1543 C CA . THR A 1 203 ? -0.660 -11.874 -16.752 1.00 93.12 203 THR A CA 1
ATOM 1544 C C . THR A 1 203 ? 0.052 -10.639 -16.207 1.00 93.12 203 THR A C 1
ATOM 1546 O O . THR A 1 203 ? -0.262 -9.510 -16.592 1.00 93.12 203 THR A O 1
ATOM 1549 N N . VAL A 1 204 ? 1.002 -10.831 -15.290 1.00 90.38 204 VAL A N 1
ATOM 1550 C CA . VAL A 1 204 ? 1.743 -9.719 -14.655 1.00 90.38 204 VAL A CA 1
ATOM 1551 C C . VAL A 1 204 ? 3.175 -9.569 -15.169 1.00 90.38 204 VAL A C 1
ATOM 1553 O O . VAL A 1 204 ? 3.702 -8.458 -15.184 1.00 90.38 204 VAL A O 1
ATOM 1556 N N . ALA A 1 205 ? 3.780 -10.646 -15.669 1.00 81.00 205 ALA A N 1
ATOM 1557 C CA . ALA A 1 205 ? 5.133 -10.675 -16.214 1.00 81.00 205 ALA A CA 1
ATOM 1558 C C . ALA A 1 205 ? 5.096 -11.100 -17.684 1.00 81.00 205 ALA A C 1
ATOM 1560 O O . ALA A 1 205 ? 4.639 -12.223 -17.960 1.00 81.00 205 ALA A O 1
#